Protein AF-A0A1Y3ENX9-F1 (afdb_monomer)

Foldseek 3Di:
DPDDDPDDLVRLLVVLLPDPAADEAEAELAQLAALAAAPVVLVVVLLSVLSNVVRHPRHPYYHYDHCNVPRALCPLRQPLRSLLSVQSNVVCVVPVPDDDDQLRSLQSSCCVPVVGSLLSLLSVLRNLRNVLQVLQAPQPPPPDSHTLLSCLLQPNLPDDCLPPALVSLVVSLVSLVVSLVVLVVSVVPDDGDPVSVLSSLSSNLSSLSSSLSSLQSSQQNVVQADPDPVDDGRGDRPALLPGDLVSLVVSLVSLVVSLVSSLVSCVSPHDPVCSVSSCVSSLVSNLRSDDPVCNVVSVVD

Nearest PDB structures (foldseek):
  3owa-assembly1_B  TM=3.581E-01  e=3.098E+00  Bacillus anthracis str. 'Ames Ancestor'
  3owa-assembly2_C  TM=2.582E-01  e=2.487E+00  Bacillus anthracis str. 'Ames Ancestor'

Solvent-accessible surface area (backbone atoms only — not comparable to full-atom values): 16840 Å² total; per-residue (Å²): 136,86,84,83,88,85,73,52,76,67,56,53,54,56,58,49,55,69,48,94,52,80,39,68,49,78,43,66,35,39,54,67,35,53,88,42,50,30,69,73,58,55,48,56,59,44,51,53,49,39,47,42,66,74,59,21,92,32,58,77,47,78,43,78,39,78,53,53,58,74,73,44,77,50,53,71,59,44,74,60,62,36,46,49,48,46,46,52,51,53,48,37,75,75,37,64,83,67,84,72,52,74,66,59,46,21,30,51,30,17,32,75,76,66,72,34,52,86,49,17,63,62,44,49,34,41,39,48,50,10,44,43,44,58,72,57,32,88,50,48,58,103,81,53,71,51,23,52,55,53,36,40,48,72,44,50,57,75,47,77,34,75,74,58,50,41,66,55,28,52,51,41,34,52,57,48,47,56,36,50,55,48,51,58,52,46,63,75,77,52,89,68,54,74,69,53,46,49,41,49,55,35,50,50,48,53,45,52,53,52,39,48,30,26,52,51,53,26,52,44,34,64,72,19,47,44,92,54,70,90,56,78,65,60,33,45,58,73,35,68,77,70,50,55,71,68,59,27,52,53,54,38,53,52,48,51,57,50,49,56,54,44,53,58,51,44,61,71,78,44,65,70,88,54,47,70,63,44,45,46,41,59,52,53,45,42,50,52,42,43,57,83,84,58,46,70,69,69,77,76,116

Mean predicted aligned error: 8.9 Å

Structure (mmCIF, N/CA/C/O backbone):
data_AF-A0A1Y3ENX9-F1
#
_entry.id   AF-A0A1Y3ENX9-F1
#
loop_
_atom_site.group_PDB
_atom_site.id
_atom_site.type_symbol
_atom_site.label_atom_id
_atom_site.label_alt_id
_atom_site.label_comp_id
_atom_site.label_asym_id
_atom_site.label_entity_id
_atom_site.label_seq_id
_atom_site.pdbx_PDB_ins_code
_atom_site.Cartn_x
_atom_site.Cartn_y
_atom_site.Cartn_z
_atom_site.occupancy
_atom_site.B_iso_or_equiv
_atom_site.auth_seq_id
_atom_site.auth_comp_id
_atom_site.auth_asym_id
_atom_site.auth_atom_id
_atom_site.pdbx_PDB_model_num
ATOM 1 N N . MET A 1 1 ? 26.920 -15.253 -0.678 1.00 30.45 1 MET A N 1
ATOM 2 C CA . MET A 1 1 ? 25.858 -14.565 0.084 1.00 30.45 1 MET A CA 1
ATOM 3 C C . MET A 1 1 ? 26.532 -13.721 1.146 1.00 30.45 1 MET A C 1
ATOM 5 O O . MET A 1 1 ? 27.286 -14.273 1.932 1.00 30.45 1 MET A O 1
ATOM 9 N N . LEU A 1 2 ? 26.350 -12.402 1.111 1.00 31.72 2 LEU A N 1
ATOM 10 C CA . LEU A 1 2 ? 26.745 -11.514 2.206 1.00 31.72 2 LEU A CA 1
ATOM 11 C C . LEU A 1 2 ? 25.490 -11.283 3.052 1.00 31.72 2 LEU A C 1
ATOM 13 O O . LEU A 1 2 ? 24.642 -10.474 2.681 1.00 31.72 2 LEU A O 1
ATOM 17 N N . ASP A 1 3 ? 25.350 -12.039 4.139 1.00 30.09 3 ASP A N 1
ATOM 18 C CA . ASP A 1 3 ? 24.261 -11.869 5.103 1.00 30.09 3 ASP A CA 1
ATOM 19 C C . ASP A 1 3 ? 24.386 -10.507 5.823 1.00 30.09 3 ASP A C 1
ATOM 21 O O . ASP A 1 3 ? 25.451 -10.134 6.323 1.00 30.09 3 ASP A O 1
ATOM 25 N N . LYS A 1 4 ? 23.293 -9.730 5.863 1.00 41.78 4 LYS A N 1
ATOM 26 C CA . LYS A 1 4 ? 23.133 -8.507 6.688 1.00 41.78 4 LYS A CA 1
ATOM 27 C C . LYS A 1 4 ? 22.723 -8.949 8.114 1.00 41.78 4 LYS A C 1
ATOM 29 O O . LYS A 1 4 ? 21.919 -9.873 8.206 1.00 41.78 4 LYS A O 1
ATOM 34 N N . PRO A 1 5 ? 23.208 -8.316 9.215 1.00 42.59 5 PRO A N 1
ATOM 35 C CA . PRO A 1 5 ? 23.057 -6.869 9.426 1.00 42.59 5 PRO A CA 1
ATOM 36 C C . PRO A 1 5 ? 24.220 -6.122 10.135 1.00 42.59 5 PRO A C 1
ATOM 38 O O . PRO A 1 5 ? 24.001 -5.014 10.611 1.00 42.59 5 PRO A O 1
ATOM 41 N N . LEU A 1 6 ? 25.449 -6.650 10.207 1.00 36.53 6 LEU A N 1
ATOM 42 C CA . LEU A 1 6 ? 26.496 -6.075 11.087 1.00 36.53 6 LEU A CA 1
ATOM 43 C C . LEU A 1 6 ? 27.645 -5.297 10.420 1.00 36.53 6 LEU A C 1
ATOM 45 O O . LEU A 1 6 ? 28.501 -4.789 11.138 1.00 36.53 6 LEU A O 1
ATOM 49 N N . MET A 1 7 ? 27.687 -5.165 9.091 1.00 41.06 7 MET A N 1
ATOM 50 C CA . MET A 1 7 ? 28.779 -4.430 8.430 1.00 41.06 7 MET A CA 1
ATOM 51 C C . MET A 1 7 ? 28.375 -3.039 7.952 1.00 41.06 7 MET A C 1
ATOM 53 O O . MET A 1 7 ? 27.370 -2.875 7.244 1.00 41.06 7 MET A O 1
ATOM 57 N N . ASP A 1 8 ? 29.214 -2.072 8.322 1.00 48.91 8 ASP A N 1
ATOM 58 C CA . ASP A 1 8 ? 29.160 -0.673 7.909 1.00 48.91 8 ASP A CA 1
ATOM 59 C C . ASP A 1 8 ? 29.236 -0.555 6.375 1.00 48.91 8 ASP A C 1
ATOM 61 O O . ASP A 1 8 ? 29.808 -1.414 5.692 1.00 48.91 8 ASP A O 1
ATOM 65 N N . THR A 1 9 ? 28.633 0.488 5.806 1.00 53.25 9 THR A N 1
ATOM 66 C CA . THR A 1 9 ? 28.560 0.705 4.348 1.00 53.25 9 THR A CA 1
ATOM 67 C C . THR A 1 9 ? 29.940 0.682 3.688 1.00 53.25 9 THR A C 1
ATOM 69 O O . THR A 1 9 ? 30.086 0.121 2.604 1.00 53.25 9 THR A O 1
ATOM 72 N N . ASP A 1 10 ? 30.970 1.183 4.369 1.00 48.31 10 ASP A N 1
ATOM 73 C CA . ASP A 1 10 ? 32.346 1.193 3.864 1.00 48.31 10 ASP A CA 1
ATOM 74 C C . ASP A 1 10 ? 33.040 -0.175 3.947 1.00 48.31 10 ASP A C 1
ATOM 76 O O . ASP A 1 10 ? 33.822 -0.528 3.063 1.00 48.31 10 ASP A O 1
ATOM 80 N N . GLN A 1 11 ? 32.686 -1.011 4.928 1.00 53.41 11 GLN A N 1
ATOM 81 C CA . GLN A 1 11 ? 33.178 -2.393 5.009 1.00 53.41 11 GLN A CA 1
ATOM 82 C C . GLN A 1 11 ? 32.583 -3.268 3.901 1.00 53.41 11 GLN A C 1
ATOM 84 O O . GLN A 1 11 ? 33.287 -4.091 3.317 1.00 53.41 11 GLN A O 1
ATOM 89 N N . LYS A 1 12 ? 31.309 -3.049 3.545 1.00 55.47 12 LYS A N 1
ATOM 90 C CA . LYS A 1 12 ? 30.680 -3.713 2.390 1.00 55.47 12 LYS A CA 1
ATOM 91 C C . LYS A 1 12 ? 31.352 -3.321 1.072 1.00 55.47 12 LYS A C 1
ATOM 93 O O . LYS A 1 12 ? 31.572 -4.187 0.230 1.00 55.47 12 LYS A O 1
ATOM 98 N N . ARG A 1 13 ? 31.718 -2.044 0.905 1.00 53.56 13 ARG A N 1
ATOM 99 C CA . ARG A 1 13 ? 32.462 -1.558 -0.273 1.00 53.56 13 ARG A CA 1
ATOM 100 C C . ARG A 1 13 ? 33.841 -2.210 -0.382 1.00 53.56 13 ARG A C 1
ATOM 102 O O . ARG A 1 13 ? 34.202 -2.681 -1.457 1.00 53.56 13 ARG A O 1
ATOM 109 N N . ALA A 1 14 ? 34.574 -2.295 0.730 1.00 53.62 14 ALA A N 1
ATOM 110 C CA . ALA A 1 14 ? 35.885 -2.940 0.775 1.00 53.62 14 ALA A CA 1
ATOM 111 C C . ALA A 1 14 ? 35.812 -4.451 0.477 1.00 53.62 14 ALA A C 1
ATOM 113 O O . ALA A 1 14 ? 36.635 -4.967 -0.274 1.00 53.62 14 ALA A O 1
ATOM 114 N N . ALA A 1 15 ? 34.798 -5.151 1.000 1.00 58.50 15 ALA A N 1
ATOM 115 C CA . ALA A 1 15 ? 34.605 -6.585 0.774 1.00 58.50 15 ALA A CA 1
ATOM 116 C C . ALA A 1 15 ? 34.282 -6.932 -0.691 1.00 58.50 15 ALA A C 1
ATOM 118 O O . ALA A 1 15 ? 34.686 -7.982 -1.180 1.00 58.50 15 ALA A O 1
ATOM 119 N N . VAL A 1 16 ? 33.575 -6.049 -1.402 1.00 57.62 16 VAL A N 1
ATOM 120 C CA . VAL A 1 16 ? 33.186 -6.263 -2.805 1.00 57.62 16 VAL A CA 1
ATOM 121 C C . VAL A 1 16 ? 34.357 -6.043 -3.777 1.00 57.62 16 VAL A C 1
ATOM 123 O O . VAL A 1 16 ? 34.412 -6.689 -4.821 1.00 57.62 16 VAL A O 1
ATOM 126 N N . GLY A 1 17 ? 35.327 -5.190 -3.429 1.00 56.03 17 GLY A N 1
ATOM 127 C CA . GLY A 1 17 ? 36.534 -4.958 -4.236 1.00 56.03 17 GLY A CA 1
ATOM 128 C C . GLY A 1 17 ? 37.582 -6.081 -4.186 1.00 56.03 17 GLY A C 1
ATOM 129 O O . GLY A 1 17 ? 38.466 -6.107 -5.0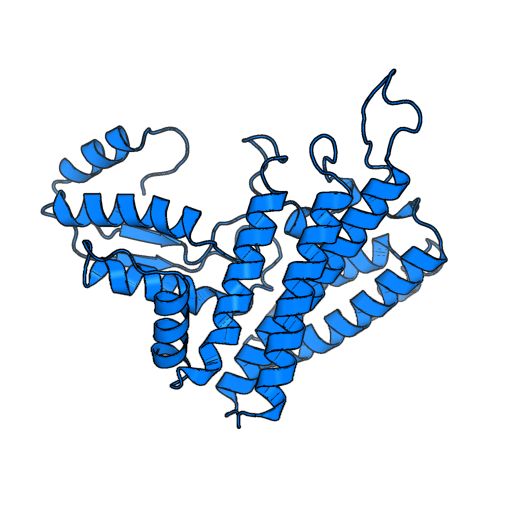34 1.00 56.03 17 GLY A O 1
ATOM 130 N N . LEU A 1 18 ? 37.483 -7.005 -3.224 1.00 59.19 18 LEU A N 1
ATOM 131 C CA . LEU A 1 18 ? 38.431 -8.110 -2.994 1.00 59.19 18 LEU A CA 1
ATOM 132 C C . LEU A 1 18 ? 37.988 -9.447 -3.618 1.00 59.19 18 LEU A C 1
ATOM 134 O O . LEU A 1 18 ? 38.575 -10.489 -3.340 1.00 59.19 18 LEU A O 1
ATOM 138 N N . LEU A 1 19 ? 36.910 -9.453 -4.404 1.00 62.91 19 LEU A N 1
ATOM 139 C CA . LEU A 1 19 ? 36.352 -10.684 -4.957 1.00 62.91 19 LEU A CA 1
ATOM 140 C C . LEU A 1 19 ? 37.111 -11.095 -6.224 1.00 62.91 19 LEU A C 1
ATOM 142 O O . LEU A 1 19 ? 36.902 -10.508 -7.280 1.00 62.91 19 LEU A O 1
ATOM 146 N N . ASP A 1 20 ? 37.927 -12.148 -6.133 1.00 63.59 20 ASP A N 1
ATOM 147 C CA . ASP A 1 20 ? 38.678 -12.742 -7.259 1.00 63.59 20 ASP A CA 1
ATOM 148 C C . ASP A 1 20 ? 37.803 -13.558 -8.236 1.00 63.59 20 ASP A C 1
ATOM 150 O O . ASP A 1 20 ? 38.276 -14.043 -9.265 1.00 63.59 20 ASP A O 1
ATOM 154 N N . HIS A 1 21 ? 36.514 -13.729 -7.932 1.00 70.75 21 HIS A N 1
ATOM 155 C CA . HIS A 1 21 ? 35.569 -14.508 -8.732 1.00 70.75 21 HIS A CA 1
ATOM 156 C C . HIS A 1 21 ? 34.439 -13.643 -9.278 1.00 70.75 21 HIS A C 1
ATOM 158 O O . HIS A 1 21 ? 34.044 -12.655 -8.663 1.00 70.75 21 HIS A O 1
ATOM 164 N N . SER A 1 22 ? 33.880 -14.057 -10.416 1.00 76.31 22 SER A N 1
ATOM 165 C CA . SER A 1 22 ? 32.680 -13.458 -10.993 1.00 76.31 22 SER A CA 1
ATOM 166 C C . SER A 1 22 ? 31.502 -13.536 -10.020 1.00 76.31 22 SER A C 1
ATOM 168 O O . SER A 1 22 ? 31.064 -14.629 -9.662 1.00 76.31 22 SER A O 1
ATOM 170 N N . VAL A 1 23 ? 30.966 -12.385 -9.611 1.00 74.56 23 VAL A N 1
ATOM 171 C CA . VAL A 1 23 ? 29.823 -12.299 -8.691 1.00 74.56 23 VAL A CA 1
ATOM 172 C C . VAL A 1 23 ? 28.655 -11.575 -9.352 1.00 74.56 23 VAL A C 1
ATOM 174 O O . VAL A 1 23 ? 28.833 -10.632 -10.119 1.00 74.56 23 VAL A O 1
ATOM 177 N N . CYS A 1 24 ? 27.442 -12.029 -9.039 1.00 76.44 24 CYS A N 1
ATOM 178 C CA . CYS A 1 24 ? 26.205 -11.332 -9.353 1.00 76.44 24 CYS A CA 1
ATOM 179 C C . CYS A 1 24 ? 25.630 -10.724 -8.072 1.00 76.44 24 CYS A C 1
ATOM 181 O O . CYS A 1 24 ? 25.516 -11.408 -7.051 1.00 76.44 24 CYS A O 1
ATOM 183 N N . LEU A 1 25 ? 25.258 -9.446 -8.118 1.00 77.12 25 LEU A N 1
ATOM 184 C CA . LEU A 1 25 ? 24.600 -8.782 -6.997 1.00 77.12 25 LEU A CA 1
ATOM 185 C C . LEU A 1 25 ? 23.127 -9.186 -6.967 1.00 77.12 25 LEU A C 1
ATOM 187 O O . LEU A 1 25 ? 22.466 -9.170 -8.001 1.00 77.12 25 LEU A O 1
ATOM 191 N N . CYS A 1 26 ? 22.614 -9.538 -5.790 1.00 78.69 26 CYS A N 1
ATOM 192 C CA . CYS A 1 26 ? 21.203 -9.851 -5.587 1.00 78.69 26 CYS A CA 1
ATOM 193 C C . CYS A 1 26 ? 20.555 -8.731 -4.770 1.00 78.69 26 CYS A C 1
ATOM 195 O O . CYS A 1 26 ? 20.995 -8.451 -3.654 1.00 78.69 26 CYS A O 1
ATOM 197 N N . LEU A 1 27 ? 19.514 -8.112 -5.316 1.00 76.75 27 LEU A N 1
ATOM 198 C CA . LEU A 1 27 ? 18.708 -7.086 -4.658 1.00 76.75 27 LEU A CA 1
ATOM 199 C C . LEU A 1 27 ? 17.296 -7.586 -4.417 1.00 76.75 27 LEU A C 1
ATOM 201 O O . LEU A 1 27 ? 16.835 -8.488 -5.110 1.00 76.75 27 LEU A O 1
ATOM 205 N N . SER A 1 28 ? 16.611 -6.970 -3.460 1.00 75.94 28 SER A N 1
ATOM 206 C CA . SER A 1 28 ? 15.189 -7.203 -3.242 1.00 75.94 28 SER A CA 1
ATOM 207 C C . SER A 1 28 ? 14.366 -6.108 -3.928 1.00 75.94 28 SER A C 1
ATOM 209 O O . SER A 1 28 ? 14.673 -4.931 -3.770 1.00 75.94 28 SER A O 1
ATOM 211 N N . ALA A 1 29 ? 13.304 -6.472 -4.648 1.00 74.19 29 ALA A N 1
ATOM 212 C CA . ALA A 1 29 ? 12.306 -5.562 -5.223 1.00 74.19 29 ALA A CA 1
ATOM 213 C C . ALA A 1 29 ? 11.303 -5.037 -4.172 1.00 74.19 29 ALA A C 1
ATOM 215 O O . ALA A 1 29 ? 10.239 -4.535 -4.519 1.00 74.19 29 ALA A O 1
ATOM 216 N N . GLY A 1 30 ? 11.619 -5.189 -2.889 1.00 72.19 30 GLY A N 1
ATOM 217 C CA . GLY A 1 30 ? 10.801 -4.766 -1.762 1.00 72.19 30 GLY A CA 1
ATOM 218 C C . GLY A 1 30 ? 11.497 -5.099 -0.449 1.00 72.19 30 GLY A C 1
ATOM 219 O O . GLY A 1 30 ? 12.196 -6.110 -0.340 1.00 72.19 30 GLY A O 1
ATOM 220 N N . GLU A 1 31 ? 11.335 -4.242 0.552 1.00 73.44 31 GLU A N 1
ATOM 221 C CA . GLU A 1 31 ? 11.912 -4.480 1.871 1.00 73.44 31 GLU A CA 1
ATOM 222 C C . GLU A 1 31 ? 11.052 -5.508 2.629 1.00 73.44 31 GLU A C 1
ATOM 224 O O . GLU A 1 31 ? 9.849 -5.282 2.804 1.00 73.44 31 GLU A O 1
ATOM 229 N N . PRO A 1 32 ? 11.620 -6.643 3.084 1.00 72.56 32 PRO A N 1
ATOM 230 C CA . PRO A 1 32 ? 10.881 -7.580 3.919 1.00 72.56 32 PRO A CA 1
ATOM 231 C C . PRO A 1 32 ? 10.484 -6.843 5.193 1.00 72.56 32 PRO A C 1
ATOM 233 O O . PRO A 1 32 ? 11.341 -6.287 5.872 1.00 72.56 32 PRO A O 1
ATOM 236 N N . GLY A 1 33 ? 9.189 -6.771 5.479 1.00 75.56 33 GLY A N 1
ATOM 237 C CA . GLY A 1 33 ? 8.705 -5.841 6.502 1.00 75.56 33 GLY A CA 1
ATOM 238 C C . GLY A 1 33 ? 7.577 -4.951 6.046 1.00 75.56 33 GLY A C 1
ATOM 239 O O . GLY A 1 33 ? 6.761 -4.540 6.867 1.00 75.56 33 GLY A O 1
ATOM 240 N N . PHE A 1 34 ? 7.563 -4.643 4.753 1.00 80.38 34 PHE A N 1
ATOM 241 C CA . PHE A 1 34 ? 6.868 -3.488 4.218 1.00 80.38 34 PHE A CA 1
ATOM 242 C C . PHE A 1 34 ? 5.917 -3.888 3.091 1.00 80.38 34 PHE A C 1
ATOM 244 O O . PHE A 1 34 ? 6.168 -4.843 2.357 1.00 80.38 34 PHE A O 1
ATOM 251 N N . VAL A 1 35 ? 4.823 -3.144 2.953 1.00 81.81 35 VAL A N 1
ATOM 252 C CA . VAL A 1 35 ? 3.879 -3.261 1.840 1.00 81.81 35 VAL A CA 1
ATOM 253 C C . VAL A 1 35 ? 4.496 -2.687 0.571 1.00 81.81 35 VAL A C 1
ATOM 255 O O . VAL A 1 35 ? 4.411 -3.315 -0.481 1.00 81.81 35 VAL A O 1
ATOM 258 N N . ALA A 1 36 ? 5.107 -1.501 0.654 1.00 83.31 36 ALA A N 1
ATOM 259 C CA . ALA A 1 36 ? 5.684 -0.826 -0.503 1.00 83.31 36 ALA A CA 1
ATOM 260 C C . ALA A 1 36 ? 7.040 -0.192 -0.190 1.00 83.31 36 ALA A C 1
ATOM 262 O O . ALA A 1 36 ? 7.311 0.294 0.912 1.00 83.31 36 ALA A O 1
ATOM 263 N N . ASP A 1 37 ? 7.902 -0.150 -1.203 1.00 78.25 37 ASP A N 1
ATOM 264 C CA . ASP A 1 37 ? 9.202 0.485 -1.065 1.00 78.25 37 ASP A CA 1
ATOM 265 C C . ASP A 1 37 ? 9.115 2.018 -1.197 1.00 78.25 37 ASP A C 1
ATOM 267 O O . ASP A 1 37 ? 8.176 2.580 -1.758 1.00 78.25 37 ASP A O 1
ATOM 271 N N . SER A 1 38 ? 10.110 2.724 -0.666 1.00 82.56 38 SER A N 1
ATOM 272 C CA . SER A 1 38 ? 10.246 4.175 -0.782 1.00 82.56 38 SER A CA 1
ATOM 273 C C . SER A 1 38 ? 11.578 4.499 -1.410 1.00 82.56 38 SER A C 1
ATOM 275 O O . SER A 1 38 ? 12.553 3.755 -1.292 1.00 82.56 38 SER A O 1
ATOM 277 N N . ILE A 1 39 ? 11.635 5.689 -1.993 1.00 82.81 39 ILE A N 1
ATOM 278 C CA . ILE A 1 39 ? 12.839 6.192 -2.645 1.00 82.81 39 ILE A CA 1
ATOM 279 C C . ILE A 1 39 ? 14.031 6.179 -1.699 1.00 82.81 39 ILE A C 1
ATOM 281 O O . ILE A 1 39 ? 15.098 5.780 -2.130 1.00 82.81 39 ILE A O 1
ATOM 285 N N . GLY A 1 40 ? 13.860 6.521 -0.418 1.00 78.00 40 GLY A N 1
ATOM 286 C CA . GLY A 1 40 ? 14.977 6.553 0.532 1.00 78.00 40 GLY A CA 1
ATOM 287 C C . GLY A 1 40 ? 15.675 5.198 0.718 1.00 78.00 40 GLY A C 1
ATOM 288 O O . GLY A 1 40 ? 16.906 5.128 0.778 1.00 78.00 40 GLY A O 1
ATOM 289 N N . SER A 1 41 ? 14.912 4.105 0.761 1.00 76.50 41 SER A N 1
ATOM 290 C CA . SER A 1 41 ? 15.501 2.766 0.892 1.00 76.50 41 SER A CA 1
ATOM 291 C C . SER A 1 41 ? 16.093 2.281 -0.421 1.00 76.50 41 SER A C 1
ATOM 293 O O . SER A 1 41 ? 17.269 1.917 -0.454 1.00 76.50 41 SER A O 1
ATOM 295 N N . MET A 1 42 ? 15.348 2.440 -1.522 1.00 81.19 42 MET A N 1
ATOM 296 C CA . MET A 1 42 ? 15.854 2.157 -2.865 1.00 81.19 42 MET A CA 1
ATOM 297 C C . MET A 1 42 ? 17.164 2.909 -3.144 1.00 81.19 42 MET A C 1
ATOM 299 O O . MET A 1 42 ? 18.093 2.338 -3.709 1.00 81.19 42 MET A O 1
ATOM 303 N N . THR A 1 43 ? 17.295 4.169 -2.711 1.00 80.50 43 THR A N 1
ATOM 304 C CA . THR A 1 43 ? 18.538 4.942 -2.860 1.00 80.50 43 THR A CA 1
ATOM 305 C C . THR A 1 43 ? 19.689 4.378 -2.047 1.00 80.50 43 THR A C 1
ATOM 307 O O . THR A 1 43 ? 20.803 4.341 -2.556 1.00 80.50 43 THR A O 1
ATOM 310 N N . THR A 1 44 ? 19.437 3.891 -0.833 1.00 76.94 44 THR A N 1
ATOM 311 C CA . THR A 1 44 ? 20.489 3.336 0.031 1.00 76.94 44 THR A CA 1
ATOM 312 C C . THR A 1 44 ? 21.061 2.047 -0.565 1.00 76.94 44 THR A C 1
ATOM 314 O O . THR A 1 44 ? 22.278 1.902 -0.692 1.00 76.94 44 THR A O 1
ATOM 317 N N . ASP A 1 45 ? 20.193 1.130 -1.004 1.00 74.81 45 ASP A N 1
ATOM 318 C CA . ASP A 1 45 ? 20.630 -0.088 -1.695 1.00 74.81 45 ASP A CA 1
ATOM 319 C C . ASP A 1 45 ? 21.203 0.230 -3.091 1.00 74.81 45 ASP A C 1
ATOM 321 O O . ASP A 1 45 ? 22.186 -0.372 -3.521 1.00 74.81 45 ASP A O 1
ATOM 325 N N . GLY A 1 46 ? 20.666 1.241 -3.774 1.00 74.31 46 GLY A N 1
ATOM 326 C CA . GLY A 1 46 ? 21.173 1.731 -5.054 1.00 74.31 46 GLY A CA 1
ATOM 327 C C . GLY A 1 46 ? 22.590 2.310 -4.982 1.00 74.31 46 GLY A C 1
ATOM 328 O O . GLY A 1 46 ? 23.400 2.053 -5.866 1.00 74.31 46 GLY A O 1
ATOM 329 N N . GLU A 1 47 ? 22.937 3.047 -3.925 1.00 73.62 47 GLU A N 1
ATOM 330 C CA . GLU A 1 47 ? 24.296 3.568 -3.722 1.00 73.62 47 GLU A CA 1
ATOM 331 C C . GLU A 1 47 ? 25.316 2.446 -3.492 1.00 73.62 47 GLU A C 1
ATOM 333 O O . GLU A 1 47 ? 26.443 2.523 -3.991 1.00 73.62 47 GLU A O 1
ATOM 338 N N . LEU A 1 48 ? 24.923 1.375 -2.793 1.00 71.44 48 LEU A N 1
ATOM 339 C CA . LEU A 1 48 ? 25.743 0.168 -2.654 1.00 71.44 48 LEU A CA 1
ATOM 340 C C . LEU A 1 48 ? 25.998 -0.488 -4.014 1.00 71.44 48 LEU A C 1
ATOM 342 O O . LEU A 1 48 ? 27.132 -0.858 -4.316 1.00 71.44 48 LEU A O 1
ATOM 346 N N . VAL A 1 49 ? 24.963 -0.581 -4.847 1.00 72.38 49 VAL A N 1
ATOM 347 C CA . VAL A 1 49 ? 25.033 -1.154 -6.198 1.00 72.38 49 VAL A CA 1
ATOM 348 C C . VAL A 1 49 ? 25.928 -0.318 -7.102 1.00 72.38 49 VAL A C 1
ATOM 350 O O . VAL A 1 49 ? 26.838 -0.856 -7.729 1.00 72.38 49 VAL A O 1
ATOM 353 N N . CYS A 1 50 ? 25.732 1.002 -7.130 1.00 71.81 50 CYS A N 1
ATOM 354 C CA . CY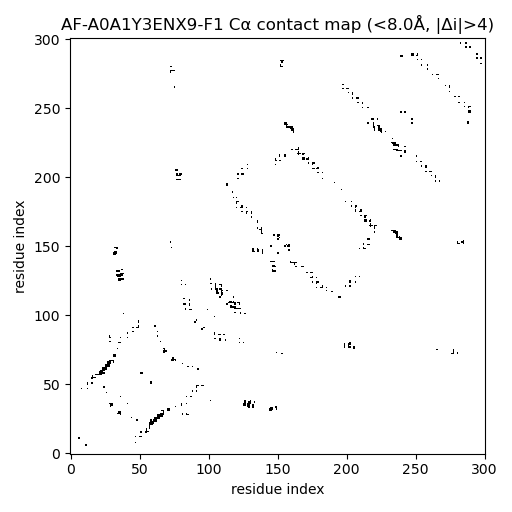S A 1 50 ? 26.572 1.915 -7.900 1.00 71.81 50 CYS A CA 1
ATOM 355 C C . CYS A 1 50 ? 28.033 1.848 -7.452 1.00 71.81 50 CYS A C 1
ATOM 357 O O . CYS A 1 50 ? 28.928 1.867 -8.294 1.00 71.81 50 CYS A O 1
ATOM 359 N N . SER A 1 51 ? 28.293 1.747 -6.145 1.00 69.88 51 SER A N 1
ATOM 360 C CA . SER A 1 51 ? 29.653 1.551 -5.647 1.00 69.88 51 SER A CA 1
ATOM 361 C C . SER A 1 51 ? 30.225 0.229 -6.149 1.00 69.88 51 SER A C 1
ATOM 363 O O . SER A 1 51 ? 31.303 0.236 -6.723 1.00 69.88 51 SER A O 1
ATOM 365 N N . ALA A 1 52 ? 29.495 -0.877 -5.999 1.00 69.56 52 ALA A N 1
ATOM 366 C CA . ALA A 1 52 ? 29.944 -2.203 -6.404 1.00 69.56 52 ALA A CA 1
ATOM 367 C C . ALA A 1 52 ? 30.237 -2.302 -7.909 1.00 69.56 52 ALA A C 1
ATOM 369 O O . ALA A 1 52 ? 31.293 -2.804 -8.275 1.00 69.56 52 ALA A O 1
ATOM 370 N N . PHE A 1 53 ? 29.368 -1.777 -8.779 1.00 71.12 53 PHE A N 1
ATOM 371 C CA . PHE A 1 53 ? 29.610 -1.758 -10.229 1.00 71.12 53 PHE A CA 1
ATOM 372 C C . PHE A 1 53 ? 30.793 -0.874 -10.635 1.00 71.12 53 PHE A C 1
ATOM 374 O O . PHE A 1 53 ? 31.487 -1.192 -11.595 1.00 71.12 53 PHE A O 1
ATOM 381 N N . ASN A 1 54 ? 31.036 0.224 -9.915 1.00 69.81 54 ASN A N 1
ATOM 382 C CA . ASN A 1 54 ? 32.157 1.114 -10.213 1.00 69.81 54 ASN A CA 1
ATOM 383 C C . ASN A 1 54 ? 33.496 0.600 -9.650 1.00 69.81 54 ASN A C 1
ATOM 385 O O . ASN A 1 54 ? 34.541 0.983 -10.171 1.00 69.81 54 ASN A O 1
ATOM 389 N N . THR A 1 55 ? 33.490 -0.221 -8.590 1.00 67.06 55 THR A N 1
ATOM 390 C CA . THR A 1 55 ? 34.718 -0.670 -7.904 1.00 67.06 55 THR A CA 1
ATOM 391 C C . THR A 1 55 ? 35.080 -2.136 -8.133 1.00 67.06 55 THR A C 1
ATOM 393 O O . THR A 1 55 ? 36.261 -2.467 -8.075 1.00 67.06 55 THR A O 1
ATOM 396 N N . ALA A 1 56 ? 34.115 -3.031 -8.361 1.00 66.75 56 ALA A N 1
ATOM 397 C CA . ALA A 1 56 ? 34.392 -4.452 -8.558 1.00 66.75 56 ALA A CA 1
ATOM 398 C C . ALA A 1 56 ? 34.665 -4.762 -10.030 1.00 66.75 56 ALA A C 1
ATOM 400 O O . ALA A 1 56 ? 33.779 -4.650 -10.873 1.00 66.75 56 ALA A O 1
ATOM 401 N N . GLN A 1 57 ? 35.874 -5.242 -10.324 1.00 63.59 57 GLN A N 1
ATOM 402 C CA . GLN A 1 57 ? 36.246 -5.699 -11.669 1.00 63.59 57 GLN A CA 1
ATOM 403 C C . GLN A 1 57 ? 35.506 -6.983 -12.089 1.00 63.59 57 GLN A C 1
ATOM 405 O O . GLN A 1 57 ? 35.364 -7.243 -13.279 1.00 63.59 57 GLN A O 1
ATOM 410 N N . ASN A 1 58 ? 34.991 -7.752 -11.121 1.00 71.62 58 ASN A N 1
ATOM 411 C CA . ASN A 1 58 ? 34.390 -9.072 -11.331 1.00 71.62 58 ASN A CA 1
ATOM 412 C C . ASN A 1 58 ? 32.860 -9.111 -11.127 1.00 71.62 58 ASN A C 1
ATOM 414 O O . ASN A 1 58 ? 32.278 -10.190 -11.010 1.00 71.62 58 ASN A O 1
ATOM 418 N N . CYS A 1 59 ? 32.176 -7.963 -11.075 1.00 74.75 59 CYS A N 1
ATOM 419 C CA . CYS A 1 59 ? 30.710 -7.943 -11.027 1.00 74.75 59 CYS A CA 1
ATOM 420 C C . CYS A 1 59 ? 30.134 -8.192 -12.430 1.00 74.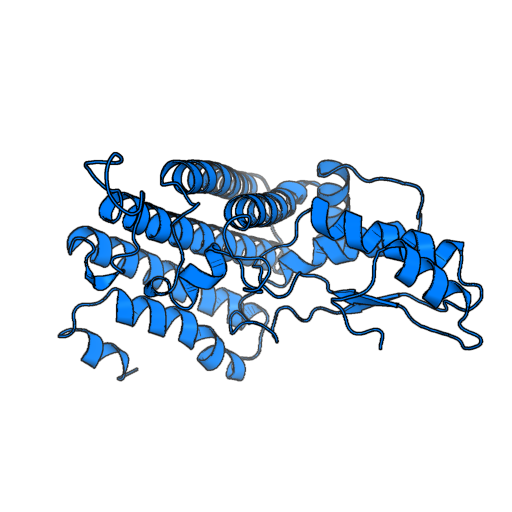75 59 CYS A C 1
ATOM 422 O O . CYS A 1 59 ? 30.250 -7.341 -13.308 1.00 74.75 59 CYS A O 1
ATOM 424 N N . VAL A 1 60 ? 29.516 -9.357 -12.649 1.00 77.19 60 VAL A N 1
ATOM 425 C CA . VAL A 1 60 ? 29.014 -9.768 -13.977 1.00 77.19 60 VAL A CA 1
ATOM 426 C C . VAL A 1 60 ? 27.572 -9.322 -14.216 1.00 77.19 60 VAL A C 1
ATOM 428 O O . VAL A 1 60 ? 27.154 -9.170 -15.362 1.00 77.19 60 VAL A O 1
ATOM 431 N N . GLY A 1 61 ? 26.795 -9.093 -13.157 1.00 75.94 61 GLY A N 1
ATOM 432 C CA . GLY A 1 61 ? 25.392 -8.739 -13.324 1.00 75.94 61 GLY A CA 1
ATOM 433 C C . GLY A 1 61 ? 24.654 -8.380 -12.044 1.00 75.94 61 GLY A C 1
ATOM 434 O O . GLY A 1 61 ? 25.182 -8.455 -10.931 1.00 75.94 61 GLY A O 1
ATOM 435 N N . LEU A 1 62 ? 23.399 -7.987 -12.250 1.00 81.00 62 LEU A N 1
ATOM 436 C CA . LEU A 1 62 ? 22.433 -7.655 -11.217 1.00 81.00 62 LEU A CA 1
ATOM 437 C C . LEU A 1 62 ? 21.218 -8.570 -11.347 1.00 81.00 62 LEU A C 1
ATOM 439 O O . LEU A 1 62 ? 20.633 -8.675 -12.422 1.00 81.00 62 LEU A O 1
ATOM 443 N N . VAL A 1 63 ? 20.808 -9.172 -10.239 1.00 83.75 63 VAL A N 1
ATOM 444 C CA . VAL A 1 63 ? 19.549 -9.899 -10.114 1.00 83.75 63 VAL A CA 1
ATOM 445 C C . VAL A 1 63 ? 18.677 -9.132 -9.131 1.00 83.75 63 VAL A C 1
ATOM 447 O O . VAL A 1 63 ? 19.047 -8.934 -7.976 1.00 83.75 63 VAL A O 1
ATOM 450 N N . VAL A 1 64 ? 17.515 -8.689 -9.600 1.00 82.19 64 VAL A N 1
ATOM 451 C CA . VAL A 1 64 ? 16.482 -8.078 -8.763 1.00 82.19 64 VAL A CA 1
ATOM 452 C C . VAL A 1 64 ? 15.456 -9.164 -8.459 1.00 82.19 64 VAL A C 1
ATOM 454 O O . VAL A 1 64 ? 14.717 -9.593 -9.341 1.00 82.19 64 VAL A O 1
ATOM 457 N N . CYS A 1 65 ? 15.457 -9.646 -7.223 1.00 77.31 65 CYS A N 1
ATOM 458 C CA . CYS A 1 65 ? 14.554 -10.679 -6.736 1.00 77.31 65 CYS A CA 1
ATOM 459 C C . CYS A 1 65 ? 13.383 -10.051 -5.996 1.00 77.31 65 CYS A C 1
ATOM 461 O O . CYS A 1 65 ? 13.565 -9.138 -5.203 1.00 77.31 65 CYS A O 1
ATOM 463 N N . ASP A 1 66 ? 12.188 -10.588 -6.178 1.00 72.69 66 ASP A N 1
ATOM 464 C CA . ASP A 1 66 ? 11.042 -10.226 -5.357 1.00 72.69 66 ASP A CA 1
ATOM 465 C C . ASP A 1 66 ? 10.823 -11.302 -4.288 1.00 72.69 66 ASP A C 1
ATOM 467 O O . ASP A 1 66 ? 10.373 -12.407 -4.586 1.00 72.69 66 ASP A O 1
ATOM 471 N N . TRP A 1 67 ? 11.192 -10.985 -3.045 1.00 64.56 67 TRP A N 1
ATOM 472 C CA . TRP A 1 67 ? 11.002 -11.863 -1.885 1.00 64.56 67 TRP A CA 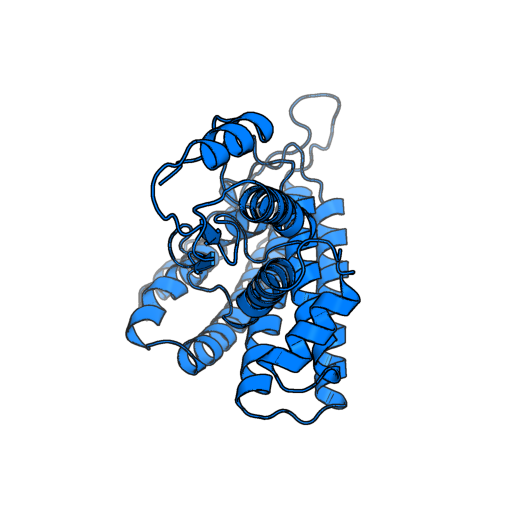1
ATOM 473 C C . TRP A 1 67 ? 9.788 -11.471 -1.042 1.00 64.56 67 TRP A C 1
ATOM 475 O O . TRP A 1 67 ? 9.598 -12.026 0.043 1.00 64.56 67 TRP A O 1
ATOM 485 N N . SER A 1 68 ? 8.987 -10.503 -1.501 1.00 55.28 68 SER A N 1
ATOM 486 C CA . SER A 1 68 ? 7.894 -9.914 -0.720 1.00 55.28 68 SER A CA 1
ATOM 487 C C . SER A 1 68 ? 6.829 -10.935 -0.290 1.00 55.28 68 SER A C 1
ATOM 489 O O . SER A 1 68 ? 6.159 -10.724 0.716 1.00 55.28 68 SER A O 1
ATOM 491 N N . GLY A 1 69 ? 6.758 -12.095 -0.955 1.00 50.12 69 GLY A N 1
ATOM 492 C CA . GLY A 1 69 ? 5.924 -13.229 -0.544 1.00 50.12 69 GLY A CA 1
ATOM 493 C C . GLY A 1 69 ? 6.468 -14.111 0.593 1.00 50.12 69 GLY A C 1
ATOM 494 O O . GLY A 1 69 ? 5.701 -14.889 1.149 1.00 50.12 69 GLY A O 1
ATOM 495 N N . CYS A 1 70 ? 7.753 -14.021 0.964 1.00 34.50 70 CYS A N 1
ATOM 496 C CA . CYS A 1 70 ? 8.398 -15.010 1.848 1.00 34.50 70 CYS A CA 1
ATOM 497 C C . CYS A 1 70 ? 8.584 -14.579 3.312 1.00 34.50 70 CYS A C 1
ATOM 499 O O . CYS A 1 70 ? 8.704 -15.443 4.177 1.00 34.50 70 CYS A O 1
ATOM 501 N N . ALA A 1 71 ? 8.658 -13.283 3.625 1.00 33.12 71 ALA A N 1
ATOM 502 C CA . ALA A 1 71 ? 9.068 -12.847 4.970 1.00 33.12 71 ALA A CA 1
ATOM 503 C C . ALA A 1 71 ? 7.897 -12.532 5.911 1.00 33.12 71 ALA A C 1
ATOM 505 O O . ALA A 1 71 ? 8.065 -12.457 7.127 1.00 33.12 71 ALA A O 1
ATOM 506 N N . ILE A 1 72 ? 6.707 -12.324 5.357 1.00 40.59 72 ILE A N 1
ATOM 507 C CA . ILE A 1 72 ? 5.519 -11.866 6.069 1.00 40.59 72 ILE A CA 1
ATOM 508 C C . ILE A 1 72 ? 4.360 -12.517 5.348 1.00 40.59 72 ILE A C 1
ATOM 510 O O . ILE A 1 72 ? 4.285 -12.390 4.134 1.00 40.59 72 ILE A O 1
ATOM 514 N N . GLY A 1 73 ? 3.435 -13.170 6.051 1.00 42.16 73 GLY A N 1
ATOM 515 C CA . GLY A 1 73 ? 2.241 -13.805 5.462 1.00 42.16 73 GLY A CA 1
ATOM 516 C C . GLY A 1 73 ? 1.331 -12.883 4.622 1.00 42.16 73 GLY A C 1
ATOM 517 O O . GLY A 1 73 ? 0.242 -13.283 4.224 1.00 42.16 73 GLY A O 1
ATOM 518 N N . CYS A 1 74 ? 1.763 -11.658 4.332 1.00 46.75 74 CYS A N 1
ATOM 519 C CA . CYS A 1 74 ? 1.334 -10.828 3.225 1.00 46.75 74 CYS A CA 1
ATOM 520 C C . CYS A 1 74 ? 1.982 -11.291 1.904 1.00 46.75 74 CYS A C 1
ATOM 522 O O . CYS A 1 74 ? 2.635 -10.504 1.229 1.00 46.75 74 CYS A O 1
ATOM 524 N N . SER A 1 75 ? 1.687 -12.512 1.440 1.00 49.66 75 SER A N 1
ATOM 525 C CA . SER A 1 75 ? 1.857 -12.841 0.008 1.00 49.66 75 SER A CA 1
ATOM 526 C C . SER A 1 75 ? 0.991 -11.939 -0.901 1.00 49.66 75 SER A C 1
ATOM 528 O O . SER A 1 75 ? 1.092 -12.006 -2.117 1.00 49.66 75 SER A O 1
ATOM 530 N N . ALA A 1 76 ? 0.167 -11.081 -0.294 1.00 52.06 76 ALA A N 1
ATOM 531 C CA . ALA A 1 76 ? -0.731 -10.079 -0.846 1.00 52.06 76 ALA A CA 1
ATOM 532 C C . ALA A 1 76 ? -0.070 -8.846 -1.494 1.00 52.06 76 ALA A C 1
ATOM 534 O O . ALA A 1 76 ? -0.789 -7.893 -1.803 1.00 52.06 76 ALA A O 1
ATOM 535 N N . VAL A 1 77 ? 1.255 -8.795 -1.669 1.00 60.41 77 VAL A N 1
ATOM 536 C CA . VAL A 1 77 ? 1.875 -7.647 -2.346 1.00 60.41 77 VAL A CA 1
ATOM 537 C C . VAL A 1 77 ? 1.476 -7.682 -3.819 1.00 60.41 77 VAL A C 1
ATOM 539 O O . VAL A 1 77 ? 1.796 -8.613 -4.554 1.00 60.41 77 VAL A O 1
ATOM 542 N N . ALA A 1 78 ? 0.725 -6.663 -4.232 1.00 73.44 78 ALA A N 1
ATOM 543 C CA . ALA A 1 78 ? 0.333 -6.444 -5.613 1.00 73.44 78 ALA A CA 1
ATOM 544 C C . ALA A 1 78 ? 1.559 -6.505 -6.540 1.00 73.44 78 ALA A C 1
ATOM 546 O O . ALA A 1 78 ? 2.478 -5.702 -6.356 1.00 73.44 78 ALA A O 1
ATOM 547 N N . PRO A 1 79 ? 1.578 -7.371 -7.571 1.00 78.75 79 PRO A N 1
ATOM 548 C CA . PRO A 1 79 ? 2.658 -7.399 -8.552 1.00 78.75 79 PRO A CA 1
ATOM 549 C C . PRO A 1 79 ? 2.965 -6.036 -9.185 1.00 78.75 79 PRO A C 1
ATOM 551 O O . PRO A 1 79 ? 4.101 -5.815 -9.591 1.00 78.75 79 PRO A O 1
ATOM 554 N N . ALA A 1 80 ? 2.010 -5.101 -9.239 1.00 83.56 80 ALA A N 1
ATOM 555 C CA . ALA A 1 80 ? 2.264 -3.725 -9.667 1.00 83.56 80 ALA A CA 1
ATOM 556 C C . ALA A 1 80 ? 3.312 -2.976 -8.814 1.00 83.56 80 ALA A C 1
ATOM 558 O O . ALA A 1 80 ? 4.057 -2.151 -9.346 1.00 83.56 80 ALA A O 1
ATOM 559 N N . LEU A 1 81 ? 3.425 -3.274 -7.514 1.00 85.88 81 LEU A N 1
ATOM 560 C CA . LEU A 1 81 ? 4.354 -2.594 -6.603 1.00 85.88 81 LEU A CA 1
ATOM 561 C C . LEU A 1 81 ? 5.825 -2.880 -6.928 1.00 85.88 81 LEU A C 1
ATOM 563 O O . LEU A 1 81 ? 6.673 -2.021 -6.694 1.00 85.88 81 LEU A O 1
ATOM 567 N N . ARG A 1 82 ? 6.135 -4.039 -7.527 1.00 84.25 82 ARG A N 1
ATOM 568 C CA . ARG A 1 82 ? 7.517 -4.432 -7.864 1.00 84.25 82 ARG A CA 1
ATOM 569 C C . ARG A 1 82 ? 8.074 -3.721 -9.099 1.00 84.25 82 ARG A C 1
ATOM 571 O O . ARG A 1 82 ? 9.291 -3.675 -9.286 1.00 84.25 82 ARG A O 1
ATOM 578 N N . TYR A 1 83 ? 7.215 -3.170 -9.959 1.00 88.50 83 TYR A N 1
ATOM 579 C CA . TYR A 1 83 ? 7.646 -2.516 -11.201 1.00 88.50 83 TYR A CA 1
ATOM 580 C C . TYR A 1 83 ? 8.503 -1.282 -10.926 1.00 88.50 83 TYR A C 1
ATOM 582 O O . TYR A 1 83 ? 9.487 -1.034 -11.624 1.00 88.50 83 TYR A O 1
ATOM 590 N N . LEU A 1 84 ? 8.175 -0.548 -9.866 1.00 89.94 84 LEU A N 1
ATOM 591 C CA . LEU A 1 84 ? 8.879 0.663 -9.471 1.00 89.94 84 LEU A CA 1
ATOM 592 C C . LEU A 1 84 ? 10.342 0.395 -9.038 1.00 89.94 84 LEU A C 1
ATOM 594 O O . LEU A 1 84 ? 11.245 0.948 -9.674 1.00 89.94 84 LEU A O 1
ATOM 598 N N . PRO A 1 85 ? 10.631 -0.466 -8.039 1.00 86.81 85 PRO A N 1
ATOM 599 C CA . PRO A 1 85 ? 12.008 -0.796 -7.668 1.00 86.81 85 PRO A CA 1
ATOM 600 C C . PRO A 1 85 ? 12.762 -1.491 -8.804 1.00 86.81 85 PRO A C 1
ATOM 602 O O . PRO A 1 85 ? 13.942 -1.214 -9.016 1.00 86.81 85 PRO A O 1
ATOM 605 N N . THR A 1 86 ? 12.085 -2.317 -9.608 1.00 87.44 86 THR A N 1
ATOM 606 C CA . THR A 1 86 ? 12.698 -2.936 -10.795 1.00 87.44 86 THR A CA 1
ATOM 607 C C . THR A 1 86 ? 13.184 -1.875 -11.784 1.00 87.44 86 THR A C 1
ATOM 609 O O . THR A 1 86 ? 14.344 -1.899 -12.193 1.00 87.44 86 THR A O 1
ATOM 612 N N . THR A 1 87 ? 12.342 -0.892 -12.118 1.00 89.94 87 THR A N 1
ATOM 613 C CA . THR A 1 87 ? 12.710 0.231 -13.000 1.00 89.94 87 THR A CA 1
ATOM 614 C C . THR A 1 87 ? 13.846 1.057 -12.411 1.00 89.94 87 THR A C 1
ATOM 616 O O . THR A 1 87 ? 14.774 1.447 -13.123 1.00 89.94 87 THR A O 1
ATOM 619 N N . TYR A 1 88 ? 13.798 1.307 -11.102 1.00 88.81 88 TYR A N 1
ATOM 620 C CA . TYR A 1 88 ? 14.823 2.063 -10.399 1.00 88.81 88 TYR A CA 1
ATOM 621 C C . TYR A 1 88 ? 16.199 1.393 -10.521 1.00 88.81 88 TYR A C 1
ATOM 623 O O . TYR A 1 88 ? 17.156 2.029 -10.972 1.00 88.81 88 TYR A O 1
ATOM 631 N N . PHE A 1 89 ? 16.291 0.102 -10.189 1.00 86.06 89 PHE A N 1
ATOM 632 C CA . PHE A 1 89 ? 17.547 -0.646 -10.226 1.00 86.06 89 PHE A CA 1
ATOM 633 C C . PHE A 1 89 ? 18.048 -0.913 -11.646 1.00 86.06 89 PHE A C 1
ATOM 635 O O . PHE A 1 89 ? 19.242 -0.751 -11.895 1.00 86.06 89 PHE A O 1
ATOM 642 N N . LEU A 1 90 ? 17.163 -1.231 -12.598 1.00 85.81 90 LEU A N 1
ATOM 643 C CA . LEU A 1 90 ? 17.528 -1.323 -14.019 1.00 85.81 90 LEU A CA 1
ATOM 644 C C . LEU A 1 90 ? 18.117 -0.007 -14.517 1.00 85.81 90 LEU A C 1
ATOM 646 O O . LEU A 1 90 ? 19.149 0.030 -15.185 1.00 85.81 90 LEU A O 1
ATOM 650 N N . GLY A 1 91 ? 17.485 1.096 -14.136 1.00 85.12 91 GLY A N 1
ATOM 651 C CA . GLY A 1 91 ? 17.960 2.410 -14.487 1.00 85.12 91 GLY A CA 1
ATOM 652 C C . GLY A 1 91 ? 19.315 2.757 -13.859 1.00 85.12 91 GLY A C 1
ATOM 653 O O . GLY A 1 91 ? 20.080 3.498 -14.477 1.00 85.12 91 GLY A O 1
ATOM 654 N N . LEU A 1 92 ? 19.613 2.287 -12.644 1.00 82.75 92 LEU A N 1
ATOM 655 C CA . LEU A 1 92 ? 20.932 2.451 -12.020 1.00 82.75 92 LEU A CA 1
ATOM 656 C C . LEU A 1 92 ? 21.996 1.574 -12.685 1.00 82.75 92 LEU A C 1
ATOM 658 O O . LEU A 1 92 ? 23.116 2.038 -12.880 1.00 82.75 92 LEU A O 1
ATOM 662 N N . ALA A 1 93 ? 21.642 0.344 -13.065 1.00 80.31 93 ALA A N 1
ATOM 663 C CA . ALA A 1 93 ? 22.527 -0.548 -13.811 1.00 80.31 93 ALA A CA 1
ATOM 664 C C . ALA A 1 93 ? 22.886 0.038 -15.186 1.00 80.31 93 ALA A C 1
ATOM 666 O O . ALA A 1 93 ? 24.025 -0.075 -15.627 1.00 80.31 93 ALA A O 1
ATOM 667 N N . TRP A 1 94 ? 21.935 0.719 -15.836 1.00 82.25 94 TRP A N 1
ATOM 668 C CA . TRP A 1 94 ? 22.180 1.427 -17.093 1.00 82.25 94 TRP A CA 1
ATOM 669 C C . TRP A 1 94 ? 22.997 2.712 -16.907 1.00 82.25 94 TRP A C 1
ATOM 671 O O . TRP A 1 94 ? 23.899 3.003 -17.689 1.00 82.25 94 TRP A O 1
ATOM 681 N N . ASN A 1 95 ? 22.675 3.512 -15.886 1.00 82.38 95 ASN A N 1
ATOM 682 C CA . ASN A 1 95 ? 23.372 4.761 -15.594 1.00 82.38 95 ASN A CA 1
ATOM 683 C C . ASN A 1 95 ? 23.466 5.008 -14.082 1.00 82.38 95 ASN A C 1
ATOM 685 O O . ASN A 1 95 ? 22.559 5.571 -13.463 1.00 82.38 95 ASN A O 1
ATOM 689 N N . CYS A 1 96 ? 24.616 4.654 -13.509 1.00 73.81 96 CYS A N 1
ATOM 690 C CA . CYS A 1 96 ? 24.881 4.733 -12.072 1.00 73.81 96 CYS A CA 1
ATOM 691 C C . CYS A 1 96 ? 25.007 6.171 -11.531 1.00 73.81 96 CYS A C 1
ATOM 693 O O . CYS A 1 96 ? 25.008 6.374 -10.317 1.00 73.81 96 CYS A O 1
ATOM 695 N N . ARG A 1 97 ? 25.126 7.178 -12.410 1.00 67.75 97 ARG A N 1
ATOM 696 C CA . ARG A 1 97 ? 25.352 8.588 -12.035 1.00 67.75 97 ARG A CA 1
ATOM 697 C C . ARG A 1 97 ? 24.070 9.410 -11.962 1.00 67.75 97 ARG A C 1
ATOM 699 O O . ARG A 1 97 ? 24.066 10.480 -11.355 1.00 67.75 97 ARG A O 1
ATOM 706 N N . GLN A 1 98 ? 22.994 8.949 -12.594 1.00 68.12 98 GLN A N 1
ATOM 707 C CA . GLN A 1 98 ? 21.767 9.724 -12.702 1.00 68.12 98 GLN A CA 1
ATOM 708 C C . GLN A 1 98 ? 20.842 9.440 -11.519 1.00 68.12 98 GLN A C 1
ATOM 710 O O . GLN A 1 98 ? 20.193 8.397 -11.446 1.00 68.12 98 GLN A O 1
ATOM 715 N N . ARG A 1 99 ? 20.746 10.408 -10.602 1.00 69.19 99 ARG A N 1
ATOM 716 C CA . ARG A 1 99 ? 19.673 10.432 -9.603 1.00 69.19 99 ARG A CA 1
ATOM 717 C C . ARG A 1 99 ? 18.354 10.718 -10.318 1.00 69.19 99 ARG A C 1
ATOM 719 O O . ARG A 1 99 ? 18.267 11.682 -11.076 1.00 69.19 99 ARG A O 1
ATOM 726 N N . ARG A 1 100 ? 17.348 9.876 -10.089 1.00 74.94 100 ARG A N 1
ATOM 727 C CA . ARG A 1 100 ? 15.995 10.061 -10.629 1.00 74.94 100 ARG A CA 1
ATOM 728 C C . ARG A 1 100 ? 15.131 10.755 -9.592 1.00 74.94 100 ARG A C 1
ATOM 730 O O . ARG A 1 100 ? 15.173 10.391 -8.416 1.00 74.94 100 ARG A O 1
ATOM 737 N N . THR A 1 101 ? 14.361 11.748 -10.021 1.00 85.44 101 THR A N 1
ATOM 738 C CA . THR A 1 101 ? 13.310 12.311 -9.170 1.00 85.44 101 THR A CA 1
ATOM 739 C C . THR A 1 101 ? 12.162 11.299 -9.027 1.00 85.44 101 THR A C 1
ATOM 741 O O . THR A 1 101 ? 12.036 10.407 -9.873 1.00 85.44 101 THR A O 1
ATOM 744 N N . PRO A 1 102 ? 11.329 11.407 -7.973 1.00 86.69 102 PRO A N 1
ATOM 745 C CA . PRO A 1 102 ? 10.141 10.569 -7.818 1.00 86.69 102 PRO A CA 1
ATOM 746 C C . PRO A 1 102 ? 9.274 10.550 -9.081 1.00 86.69 102 PRO A C 1
ATOM 748 O O . PRO A 1 102 ? 8.930 9.476 -9.556 1.00 86.69 102 PRO A O 1
ATOM 751 N N . ASP A 1 103 ? 9.019 11.726 -9.657 1.00 90.31 103 ASP A N 1
ATOM 752 C CA . ASP A 1 103 ? 8.145 11.896 -10.823 1.00 90.31 103 ASP A CA 1
ATOM 753 C C . ASP A 1 103 ? 8.733 11.257 -12.085 1.00 90.31 103 ASP A C 1
ATOM 755 O O . ASP A 1 103 ? 8.061 10.541 -12.815 1.00 90.31 103 ASP A O 1
ATOM 759 N N . GLN A 1 104 ? 10.042 11.409 -12.303 1.00 90.75 104 GLN A N 1
ATOM 760 C CA . GLN A 1 104 ? 10.704 10.728 -13.415 1.00 90.75 104 GLN A CA 1
ATOM 761 C C . GLN A 1 104 ? 10.645 9.209 -13.259 1.00 90.75 104 GLN A C 1
ATOM 763 O O . GLN A 1 104 ? 10.512 8.489 -14.244 1.00 90.75 104 GLN A O 1
ATOM 768 N N . LEU A 1 105 ? 10.777 8.699 -12.032 1.00 91.50 105 LEU A N 1
ATOM 769 C CA . LEU A 1 105 ? 10.723 7.264 -11.788 1.00 91.50 105 LEU A CA 1
ATOM 770 C C . LEU A 1 105 ? 9.323 6.704 -12.066 1.00 91.50 105 LEU A C 1
ATOM 772 O O . LEU A 1 105 ? 9.218 5.648 -12.689 1.00 91.50 105 LEU A O 1
ATOM 776 N N . THR A 1 106 ? 8.266 7.389 -11.631 1.00 93.88 106 THR A N 1
ATOM 777 C CA . THR A 1 106 ? 6.879 6.956 -11.849 1.00 93.88 106 THR A CA 1
ATOM 778 C C . THR A 1 106 ? 6.497 7.008 -13.324 1.00 93.88 106 THR A C 1
ATOM 780 O O . THR A 1 106 ? 5.948 6.026 -13.821 1.00 93.88 106 THR A O 1
ATOM 783 N N . ASP A 1 107 ? 6.875 8.069 -14.041 1.00 94.19 107 ASP A N 1
ATOM 784 C CA . ASP A 1 107 ? 6.638 8.209 -15.484 1.00 94.19 107 ASP A CA 1
ATOM 785 C C . ASP A 1 107 ? 7.331 7.103 -16.286 1.00 94.19 107 ASP A C 1
ATOM 787 O O . ASP A 1 107 ? 6.712 6.441 -17.124 1.00 94.19 107 ASP A O 1
ATOM 791 N N . ILE A 1 108 ? 8.617 6.859 -16.004 1.00 93.19 108 ILE A N 1
ATOM 792 C CA . ILE A 1 108 ? 9.392 5.814 -16.685 1.00 93.19 108 ILE A CA 1
ATOM 793 C C . ILE A 1 108 ? 8.806 4.437 -16.370 1.00 93.19 108 ILE A C 1
ATOM 795 O O . ILE A 1 108 ? 8.680 3.616 -17.275 1.00 93.19 108 ILE A O 1
ATOM 799 N N . THR A 1 109 ? 8.427 4.179 -15.114 1.00 93.38 109 THR A N 1
ATOM 800 C CA . THR A 1 109 ? 7.837 2.891 -14.715 1.00 93.38 109 THR A CA 1
ATOM 801 C C . THR A 1 109 ? 6.512 2.657 -15.442 1.00 93.38 109 THR A C 1
ATOM 803 O O . THR A 1 109 ? 6.289 1.573 -15.985 1.00 93.38 109 THR A O 1
ATOM 806 N N . ALA A 1 110 ? 5.657 3.680 -15.507 1.00 94.19 110 ALA A N 1
ATOM 807 C CA . ALA A 1 110 ? 4.375 3.613 -16.197 1.00 94.19 110 ALA A CA 1
ATOM 808 C C . ALA A 1 110 ? 4.539 3.358 -17.692 1.00 94.19 110 ALA A C 1
ATOM 810 O O . ALA A 1 110 ? 3.902 2.461 -18.247 1.00 94.19 110 ALA A O 1
ATOM 811 N N . HIS A 1 111 ? 5.461 4.071 -18.332 1.00 93.69 111 HIS A N 1
ATOM 812 C CA . HIS A 1 111 ? 5.747 3.856 -19.739 1.00 93.69 111 HIS A CA 1
ATOM 813 C C . HIS A 1 111 ? 6.342 2.465 -20.008 1.00 93.69 111 HIS A C 1
ATOM 815 O O . HIS A 1 111 ? 5.891 1.777 -20.919 1.00 93.69 111 HIS A O 1
ATOM 821 N N . ALA A 1 112 ? 7.309 2.022 -19.200 1.00 92.50 112 ALA A N 1
ATOM 822 C CA . ALA A 1 112 ? 8.027 0.768 -19.420 1.00 92.50 112 ALA A CA 1
ATOM 823 C C . ALA A 1 112 ? 7.153 -0.480 -19.220 1.00 92.50 112 ALA A C 1
ATOM 825 O O . ALA A 1 112 ? 7.279 -1.434 -19.984 1.00 92.50 112 ALA A O 1
ATOM 826 N N . PHE A 1 113 ? 6.281 -0.485 -18.205 1.00 91.38 113 PHE A N 1
ATOM 827 C CA . PHE A 1 113 ? 5.484 -1.667 -17.853 1.00 91.38 113 PHE A CA 1
ATOM 828 C C . PHE A 1 113 ? 4.044 -1.619 -18.356 1.00 91.38 113 PHE A C 1
ATOM 830 O O . PHE A 1 113 ? 3.453 -2.669 -18.591 1.00 91.38 113 PHE A O 1
ATOM 837 N N . LEU A 1 114 ? 3.469 -0.425 -18.506 1.00 91.50 114 LEU A N 1
ATOM 838 C CA . LEU A 1 114 ? 2.062 -0.251 -18.871 1.00 91.50 114 LEU A CA 1
ATOM 839 C C . LEU A 1 114 ? 1.875 0.475 -20.210 1.00 91.50 114 LEU A C 1
ATOM 841 O O . LEU A 1 114 ? 0.740 0.637 -20.652 1.00 91.50 114 LEU A O 1
ATOM 845 N N . GLY A 1 115 ? 2.956 0.905 -20.868 1.00 90.38 115 GLY A N 1
ATOM 846 C CA . GLY A 1 115 ? 2.920 1.516 -22.200 1.00 90.38 115 GLY A CA 1
ATOM 847 C C . GLY A 1 115 ? 2.406 2.958 -22.247 1.00 90.38 115 GLY A C 1
ATOM 848 O O . GLY A 1 115 ? 2.318 3.523 -23.333 1.00 90.38 115 GLY A O 1
ATOM 849 N N . SER A 1 116 ? 2.086 3.581 -21.106 1.00 90.88 116 SER A N 1
ATOM 850 C CA . SER A 1 116 ? 1.577 4.958 -21.046 1.00 90.88 116 SER A CA 1
ATOM 851 C C . SER A 1 116 ? 2.114 5.705 -19.830 1.00 90.88 116 SER A C 1
ATOM 853 O O . SER A 1 116 ? 2.067 5.195 -18.713 1.00 90.88 116 SER A O 1
ATOM 855 N N . THR A 1 117 ? 2.585 6.935 -20.042 1.00 91.56 117 THR A N 1
ATOM 856 C CA . THR A 1 117 ? 2.982 7.855 -18.965 1.00 91.56 117 THR A CA 1
ATOM 857 C C . THR A 1 117 ? 1.778 8.408 -18.205 1.00 91.56 117 THR A C 1
ATOM 859 O O . THR A 1 117 ? 1.922 8.808 -17.058 1.00 91.56 117 THR A O 1
ATOM 862 N N . GLU A 1 118 ? 0.574 8.386 -18.788 1.00 91.38 118 GLU A N 1
ATOM 863 C CA . GLU A 1 118 ? -0.651 8.843 -18.110 1.00 91.38 118 GLU A CA 1
ATOM 864 C C . GLU A 1 118 ? -0.957 8.017 -16.856 1.00 91.38 118 GLU A C 1
ATOM 866 O O . GLU A 1 118 ? -1.602 8.504 -15.935 1.00 91.38 118 GLU A O 1
ATOM 871 N N . LEU A 1 119 ? -0.439 6.786 -16.789 1.00 92.75 119 LEU A N 1
ATOM 872 C CA . LEU A 1 119 ? -0.599 5.864 -15.667 1.00 92.75 119 LEU A CA 1
ATOM 873 C C . LEU A 1 119 ? 0.418 6.095 -14.536 1.00 92.75 119 LEU A C 1
ATOM 875 O O . LEU A 1 119 ? 0.414 5.356 -13.550 1.00 92.75 119 LEU A O 1
ATOM 879 N N . ALA A 1 120 ? 1.260 7.131 -14.621 1.00 93.75 120 ALA A N 1
ATOM 880 C CA . ALA A 1 120 ? 2.172 7.528 -13.547 1.00 93.75 120 ALA A CA 1
ATOM 881 C C . ALA A 1 120 ? 1.504 7.701 -12.164 1.00 93.75 120 ALA A C 1
ATOM 883 O O . ALA A 1 120 ? 2.127 7.305 -11.171 1.00 93.75 120 ALA A O 1
ATOM 884 N N . PRO A 1 121 ? 0.248 8.196 -12.032 1.00 94.56 121 PRO A N 1
ATOM 885 C CA . PRO A 1 121 ? -0.442 8.295 -10.742 1.00 94.56 121 PRO A CA 1
ATOM 886 C C . PRO A 1 121 ? -0.524 6.975 -9.962 1.00 94.56 121 PRO A C 1
ATOM 888 O O . PRO A 1 121 ? -0.482 6.993 -8.733 1.00 94.56 121 PRO A O 1
ATOM 891 N N . LEU A 1 122 ? -0.554 5.829 -10.652 1.00 93.31 122 LEU A N 1
ATOM 892 C CA . LEU A 1 122 ? -0.510 4.498 -10.037 1.00 93.31 122 LEU A CA 1
ATOM 893 C C . LEU A 1 122 ? 0.775 4.304 -9.220 1.00 93.31 122 LEU A C 1
ATOM 895 O O . LEU A 1 122 ? 0.750 3.850 -8.075 1.00 93.31 122 LEU A O 1
ATOM 899 N N . PHE A 1 123 ? 1.905 4.710 -9.789 1.00 93.94 123 PHE A N 1
ATOM 900 C CA . PHE A 1 123 ? 3.214 4.579 -9.160 1.00 93.94 123 PHE A CA 1
ATOM 901 C C . PHE A 1 123 ? 3.498 5.707 -8.162 1.00 93.94 123 PHE A C 1
ATOM 903 O O . PHE A 1 123 ? 4.210 5.487 -7.181 1.00 93.94 123 PHE A O 1
ATOM 910 N N . HIS A 1 124 ? 2.883 6.881 -8.332 1.00 94.81 124 HIS A N 1
ATOM 911 C CA . HIS A 1 124 ? 2.853 7.897 -7.277 1.00 94.81 124 HIS A CA 1
ATOM 912 C C . HIS A 1 124 ? 2.123 7.391 -6.033 1.00 94.81 124 HIS A C 1
ATOM 914 O O . HIS A 1 124 ? 2.614 7.590 -4.922 1.00 94.81 124 HIS A O 1
ATOM 920 N N . ALA A 1 125 ? 1.004 6.683 -6.206 1.00 93.81 125 ALA A N 1
ATOM 921 C CA . ALA A 1 125 ? 0.307 6.047 -5.097 1.00 93.81 125 ALA A CA 1
ATOM 922 C C . ALA A 1 125 ? 1.176 4.975 -4.416 1.00 93.81 125 ALA A C 1
ATOM 924 O O . ALA A 1 125 ? 1.249 4.944 -3.189 1.00 93.81 125 ALA A O 1
ATOM 925 N N . ALA A 1 126 ? 1.901 4.152 -5.183 1.00 91.44 126 ALA A N 1
ATOM 926 C CA . ALA A 1 126 ? 2.851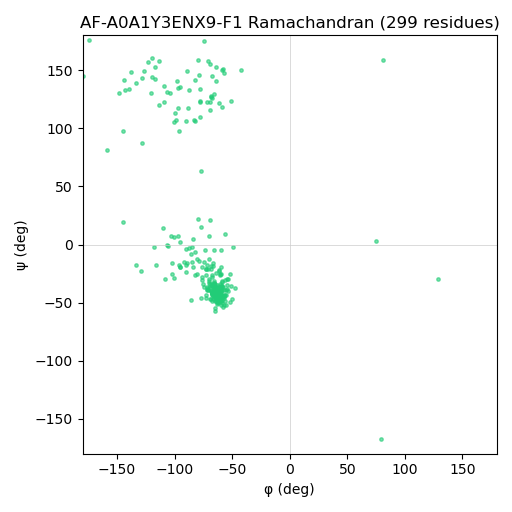 3.179 -4.629 1.00 91.44 126 ALA A CA 1
ATOM 927 C C . ALA A 1 126 ? 3.940 3.851 -3.771 1.00 91.44 126 ALA A C 1
ATOM 929 O O . ALA A 1 126 ? 4.208 3.428 -2.645 1.00 91.44 126 ALA A O 1
ATOM 930 N N . LEU A 1 127 ? 4.513 4.953 -4.262 1.00 92.19 127 LEU A N 1
ATOM 931 C CA . LEU A 1 127 ? 5.477 5.757 -3.511 1.00 92.19 127 LEU A CA 1
ATOM 932 C C . LEU A 1 127 ? 4.878 6.390 -2.252 1.00 92.19 127 LEU A C 1
ATOM 934 O O . LEU A 1 127 ? 5.552 6.456 -1.221 1.00 92.19 127 LEU A O 1
ATOM 938 N N . ALA A 1 128 ? 3.627 6.852 -2.320 1.00 93.19 128 ALA A N 1
ATOM 939 C CA . ALA A 1 128 ? 2.919 7.401 -1.171 1.00 93.19 128 ALA A CA 1
ATOM 940 C C . ALA A 1 128 ? 2.729 6.341 -0.077 1.00 93.19 128 ALA A C 1
ATOM 942 O O . ALA A 1 128 ? 2.995 6.634 1.089 1.00 93.19 128 ALA A O 1
ATOM 943 N N . VAL A 1 129 ? 2.372 5.101 -0.442 1.00 91.19 129 VAL A N 1
ATOM 944 C CA . VAL A 1 129 ? 2.291 3.968 0.498 1.00 91.19 129 VAL A CA 1
ATOM 945 C C . VAL A 1 129 ? 3.639 3.744 1.181 1.00 91.19 129 VAL A C 1
ATOM 947 O O . VAL A 1 129 ? 3.707 3.804 2.407 1.00 91.19 129 VAL A O 1
ATOM 950 N N . GLY A 1 130 ? 4.727 3.592 0.419 1.00 88.50 130 GLY A N 1
ATOM 951 C CA . GLY A 1 130 ? 6.049 3.323 0.998 1.00 88.50 130 GLY A CA 1
ATOM 952 C C . GLY A 1 130 ? 6.598 4.476 1.848 1.00 88.50 130 GLY A C 1
ATOM 953 O O . GLY A 1 130 ? 7.306 4.257 2.838 1.00 88.50 130 GLY A O 1
ATOM 954 N N . LYS A 1 131 ? 6.257 5.723 1.502 1.00 89.69 131 LYS A N 1
ATOM 955 C CA . LYS A 1 131 ? 6.590 6.919 2.289 1.00 89.69 131 LYS A CA 1
ATOM 956 C C . LYS A 1 131 ? 5.809 6.967 3.601 1.00 89.69 131 LYS A C 1
ATOM 958 O O . LYS A 1 131 ? 6.403 7.228 4.646 1.00 89.69 131 LYS A O 1
ATOM 963 N N . VAL A 1 132 ? 4.499 6.733 3.553 1.00 90.81 132 VAL A N 1
ATOM 964 C CA . VAL A 1 132 ? 3.635 6.690 4.740 1.00 90.81 132 VAL A CA 1
ATOM 965 C C . VAL A 1 132 ? 4.082 5.576 5.675 1.00 90.81 132 VAL A C 1
ATOM 967 O O . VAL A 1 132 ? 4.229 5.800 6.874 1.00 90.81 132 VAL A O 1
ATOM 970 N N . GLU A 1 133 ? 4.368 4.404 5.124 1.00 86.75 133 GLU A N 1
ATOM 971 C CA . GLU A 1 133 ? 4.829 3.256 5.884 1.00 86.75 133 GLU A CA 1
ATOM 972 C C . GLU A 1 133 ? 6.146 3.548 6.600 1.00 86.75 133 GLU A C 1
ATOM 974 O O . GLU A 1 133 ? 6.222 3.399 7.817 1.00 86.75 133 GLU A O 1
ATOM 979 N N . ARG A 1 134 ? 7.138 4.119 5.907 1.00 85.31 134 ARG A N 1
ATOM 980 C CA . ARG A 1 134 ? 8.383 4.549 6.562 1.00 85.31 134 ARG A CA 1
ATOM 981 C C . ARG A 1 134 ? 8.236 5.707 7.527 1.00 85.31 134 ARG A C 1
ATOM 983 O O . ARG A 1 134 ? 9.056 5.809 8.428 1.00 85.31 134 ARG A O 1
ATOM 990 N N . ALA A 1 135 ? 7.240 6.571 7.367 1.00 85.75 135 ALA A N 1
ATOM 991 C CA . ALA A 1 135 ? 6.958 7.616 8.347 1.00 85.75 135 ALA A CA 1
ATOM 992 C C . ALA A 1 135 ? 6.327 7.049 9.631 1.00 85.75 135 ALA A C 1
ATOM 994 O O . ALA A 1 135 ? 6.470 7.649 10.695 1.00 85.75 135 ALA A O 1
ATOM 995 N N . LEU A 1 136 ? 5.647 5.902 9.535 1.00 83.56 136 LEU A N 1
ATOM 996 C CA . LEU A 1 136 ? 5.046 5.184 10.661 1.00 83.56 136 LEU A CA 1
ATOM 997 C C . LEU A 1 136 ? 5.983 4.124 11.273 1.00 83.56 136 LEU A C 1
ATOM 999 O O . LEU A 1 136 ? 5.737 3.684 12.391 1.00 83.56 136 LEU A O 1
ATOM 1003 N N . SER A 1 137 ? 7.059 3.738 10.581 1.00 73.06 137 SER A N 1
ATOM 1004 C CA . SER A 1 137 ? 8.061 2.765 11.046 1.00 73.06 137 SER A CA 1
ATOM 1005 C C . SER A 1 137 ? 9.168 3.229 12.024 1.00 73.06 137 SER A C 1
ATOM 1007 O O . SER A 1 137 ? 9.788 2.330 12.587 1.00 73.06 137 SER A O 1
ATOM 1009 N N . PRO A 1 138 ? 9.461 4.520 12.327 1.00 56.88 138 PRO A N 1
ATOM 1010 C CA . PRO A 1 138 ? 10.554 4.901 13.255 1.00 56.88 138 PRO A CA 1
ATOM 1011 C C . PRO A 1 138 ? 10.323 4.548 14.746 1.00 56.88 138 PRO A C 1
ATOM 1013 O O . PRO A 1 138 ? 10.882 5.183 15.635 1.00 56.88 138 PRO A O 1
ATOM 1016 N N . LEU A 1 139 ? 9.434 3.597 15.022 1.00 48.62 139 LEU A N 1
ATOM 1017 C CA . LEU A 1 139 ? 8.805 3.336 16.315 1.00 48.62 139 LEU A CA 1
ATOM 1018 C C . LEU A 1 139 ? 8.812 1.864 16.701 1.00 48.62 139 LEU A C 1
ATOM 1020 O O . LEU A 1 139 ? 8.680 1.531 17.872 1.00 48.62 139 LEU A O 1
ATOM 1024 N N . SER A 1 140 ? 9.030 1.003 15.714 1.00 42.91 140 SER A N 1
ATOM 1025 C CA . SER A 1 140 ? 9.530 -0.332 15.948 1.00 42.91 140 SER A CA 1
ATOM 1026 C C . SER A 1 140 ? 10.998 -0.182 16.335 1.00 42.91 140 SER A C 1
ATOM 1028 O O . SER A 1 140 ? 11.778 0.439 15.607 1.00 42.91 140 SER A O 1
ATOM 1030 N N . SER A 1 141 ? 11.386 -0.689 17.507 1.00 40.72 141 SER A N 1
ATOM 1031 C CA . SER A 1 141 ? 12.797 -0.838 17.868 1.00 40.72 141 SER A CA 1
ATOM 1032 C C . SER A 1 141 ? 13.585 -1.365 16.660 1.00 40.72 141 SER A C 1
ATOM 1034 O O . SER A 1 141 ? 13.052 -2.142 15.867 1.00 40.72 141 SER A O 1
ATOM 1036 N N . ARG A 1 142 ? 14.871 -1.024 16.531 1.00 42.84 142 ARG A N 1
ATOM 1037 C CA . ARG A 1 142 ? 15.789 -1.592 15.516 1.00 42.84 142 ARG A CA 1
ATOM 1038 C C . ARG A 1 142 ? 15.784 -3.142 15.423 1.00 42.84 142 ARG A C 1
ATOM 1040 O O . ARG A 1 142 ? 16.510 -3.685 14.600 1.00 42.84 142 ARG A O 1
ATOM 1047 N N . ALA A 1 143 ? 15.019 -3.842 16.266 1.00 41.12 143 ALA A N 1
ATOM 1048 C CA . ALA A 1 143 ? 14.858 -5.283 16.331 1.00 41.12 143 ALA A CA 1
ATOM 1049 C C . ALA A 1 143 ? 13.562 -5.849 15.706 1.00 41.12 143 ALA A C 1
ATOM 1051 O O . ALA A 1 143 ? 13.536 -7.056 15.480 1.00 41.12 143 ALA A O 1
ATOM 1052 N N . ALA A 1 144 ? 12.507 -5.067 15.418 1.00 50.72 144 ALA A N 1
ATOM 1053 C CA . ALA A 1 144 ? 11.303 -5.625 14.779 1.00 50.72 144 ALA A CA 1
ATOM 1054 C C . ALA A 1 144 ? 11.306 -5.346 13.257 1.00 50.72 144 ALA A C 1
ATOM 1056 O O . ALA A 1 144 ? 11.197 -4.188 12.846 1.00 50.72 144 ALA A O 1
ATOM 1057 N N . PRO A 1 145 ? 11.429 -6.391 12.411 1.00 65.62 145 PRO A N 1
ATOM 1058 C CA . PRO A 1 145 ? 11.685 -6.282 10.972 1.00 65.62 145 PRO A CA 1
ATOM 1059 C C . PRO A 1 145 ? 10.422 -5.954 10.157 1.00 65.62 145 PRO A C 1
ATOM 1061 O O . PRO A 1 145 ? 10.355 -6.288 8.982 1.00 65.62 145 PRO A O 1
ATOM 1064 N N . VAL A 1 146 ? 9.387 -5.377 10.777 1.00 77.19 146 VAL A N 1
ATOM 1065 C CA . VAL A 1 146 ? 8.045 -5.231 10.197 1.00 77.19 146 VAL A CA 1
ATOM 1066 C C . VAL A 1 146 ? 7.513 -3.820 10.412 1.00 77.19 146 VAL A C 1
ATOM 1068 O O . VAL A 1 146 ? 7.691 -3.238 11.481 1.00 77.19 146 VAL A O 1
ATOM 1071 N N . SER A 1 147 ? 6.862 -3.262 9.392 1.00 81.81 147 SER A N 1
ATOM 1072 C CA . SER A 1 147 ? 6.234 -1.949 9.466 1.00 81.81 147 SER A CA 1
ATOM 1073 C C . SER A 1 147 ? 5.011 -1.953 10.384 1.00 81.81 147 SER A C 1
ATOM 1075 O O . SER A 1 147 ? 4.329 -2.967 10.548 1.00 81.81 147 SER A O 1
ATOM 1077 N N . ALA A 1 148 ? 4.663 -0.785 10.930 1.00 84.50 148 ALA A N 1
ATOM 1078 C CA . ALA A 1 148 ? 3.464 -0.641 11.756 1.00 84.50 148 ALA A CA 1
ATOM 1079 C C . ALA A 1 148 ? 2.180 -1.031 10.999 1.00 84.50 148 ALA A C 1
ATOM 1081 O O . ALA A 1 148 ? 1.277 -1.625 11.580 1.00 84.50 148 ALA A O 1
ATOM 1082 N N . ILE A 1 149 ? 2.095 -0.735 9.695 1.00 87.25 149 ILE A N 1
ATOM 1083 C CA . ILE A 1 149 ? 0.941 -1.099 8.857 1.00 87.25 149 ILE A CA 1
ATOM 1084 C C . ILE A 1 149 ? 0.807 -2.616 8.769 1.00 87.25 149 ILE A C 1
ATOM 1086 O O . ILE A 1 149 ? -0.264 -3.155 9.041 1.00 87.25 149 ILE A O 1
ATOM 1090 N N . VAL A 1 150 ? 1.892 -3.308 8.429 1.00 85.31 150 VAL A N 1
ATOM 1091 C CA . VAL A 1 150 ? 1.882 -4.765 8.301 1.00 85.31 150 VAL A CA 1
ATOM 1092 C C . VAL A 1 150 ? 1.627 -5.426 9.653 1.00 85.31 150 VAL A C 1
ATOM 1094 O O . VAL A 1 150 ? 0.846 -6.373 9.740 1.00 85.31 150 VAL A O 1
ATOM 1097 N N . GLN A 1 151 ? 2.207 -4.892 10.728 1.00 85.81 151 GLN A N 1
ATOM 1098 C CA . GLN A 1 151 ? 1.950 -5.381 12.077 1.00 85.81 151 GLN A CA 1
ATOM 1099 C C . GLN A 1 151 ? 0.477 -5.221 12.470 1.00 85.81 151 GLN A C 1
ATOM 1101 O O . GLN A 1 151 ? -0.084 -6.141 13.053 1.00 85.81 151 GLN A O 1
ATOM 1106 N N . ILE A 1 152 ? -0.182 -4.117 12.102 1.00 88.00 152 ILE A N 1
ATOM 1107 C CA . ILE A 1 152 ? -1.626 -3.940 12.323 1.00 88.00 152 ILE A CA 1
ATOM 1108 C C . ILE A 1 152 ? -2.437 -4.999 11.573 1.00 88.00 152 ILE A C 1
ATOM 1110 O O . ILE A 1 152 ? -3.374 -5.565 12.135 1.00 88.00 152 ILE A O 1
ATOM 1114 N N . LEU A 1 153 ? -2.081 -5.279 10.319 1.00 87.44 153 LEU A N 1
ATOM 1115 C CA . LEU A 1 153 ? -2.793 -6.252 9.489 1.00 87.44 153 LEU A CA 1
ATOM 1116 C C . LEU A 1 153 ? -2.634 -7.692 9.993 1.00 87.44 153 LEU A C 1
ATOM 1118 O O . LEU A 1 153 ? -3.573 -8.480 9.897 1.00 87.44 153 LEU A O 1
ATOM 1122 N N . LEU A 1 154 ? -1.466 -8.033 10.542 1.00 85.94 154 LEU A N 1
ATOM 1123 C CA . LEU A 1 154 ? -1.190 -9.370 11.068 1.00 85.94 154 LEU A CA 1
ATOM 1124 C C . LEU A 1 154 ? -1.645 -9.556 12.519 1.00 85.94 154 LEU A C 1
ATOM 1126 O O . LEU A 1 154 ? -2.260 -10.569 12.848 1.00 85.94 154 LEU A O 1
ATOM 1130 N N . ASN A 1 155 ? -1.302 -8.612 13.396 1.00 85.12 155 ASN A N 1
ATOM 1131 C CA . ASN A 1 155 ? -1.596 -8.652 14.823 1.00 85.12 155 ASN A CA 1
ATOM 1132 C C . ASN A 1 155 ? -1.546 -7.246 15.450 1.00 85.12 155 ASN A C 1
ATOM 1134 O O . ASN A 1 155 ? -0.566 -6.865 16.102 1.00 85.12 155 ASN A O 1
ATOM 1138 N N . ALA A 1 156 ? -2.633 -6.490 15.292 1.00 85.81 156 ALA A N 1
ATOM 1139 C CA . ALA A 1 156 ? -2.732 -5.131 15.816 1.00 85.81 156 ALA A CA 1
ATOM 1140 C C . ALA A 1 156 ? -2.597 -5.024 17.342 1.00 85.81 156 ALA A C 1
ATOM 1142 O O . ALA A 1 156 ? -2.170 -3.981 17.825 1.00 85.81 156 ALA A O 1
ATOM 1143 N N . ASP A 1 157 ? -2.923 -6.073 18.103 1.00 84.56 157 ASP A N 1
ATOM 1144 C CA . ASP A 1 157 ? -2.839 -6.054 19.571 1.00 84.56 157 ASP A CA 1
ATOM 1145 C C . ASP A 1 157 ? -1.380 -6.059 20.063 1.00 84.56 157 ASP A C 1
ATOM 1147 O O . ASP A 1 157 ? -1.097 -5.627 21.175 1.00 84.56 157 ASP A O 1
ATOM 1151 N N . SER A 1 158 ? -0.441 -6.509 19.221 1.00 82.88 158 SER A N 1
ATOM 1152 C CA . SER A 1 158 ? 0.998 -6.532 19.525 1.00 82.88 158 SER A CA 1
ATOM 1153 C C . SER A 1 158 ? 1.742 -5.242 19.171 1.00 82.88 158 SER A C 1
ATOM 1155 O O . SER A 1 158 ? 2.950 -5.157 19.391 1.00 82.88 158 SER A O 1
ATOM 1157 N N . LEU A 1 159 ? 1.054 -4.266 18.572 1.00 82.25 159 LEU A N 1
ATOM 1158 C CA . LEU A 1 159 ? 1.676 -3.029 18.114 1.00 82.25 159 LEU A CA 1
ATOM 1159 C C . LEU A 1 159 ? 2.133 -2.182 19.305 1.00 82.25 159 LEU A C 1
ATOM 1161 O O . LEU A 1 159 ? 1.320 -1.848 20.171 1.00 82.25 159 LEU A O 1
ATOM 1165 N N . ASP A 1 160 ? 3.405 -1.788 19.289 1.00 78.88 160 ASP A N 1
ATOM 1166 C CA . ASP A 1 160 ? 3.936 -0.778 20.197 1.00 78.88 160 ASP A CA 1
ATOM 1167 C C . ASP A 1 160 ? 3.526 0.620 19.711 1.00 78.88 160 ASP A C 1
ATOM 1169 O O . ASP A 1 160 ? 3.768 1.012 18.566 1.00 78.88 160 ASP A O 1
ATOM 1173 N N . LEU A 1 161 ? 2.851 1.353 20.590 1.00 78.00 161 LEU A N 1
ATOM 1174 C CA . LEU A 1 161 ? 2.300 2.671 20.311 1.00 78.00 161 LEU A CA 1
ATOM 1175 C C . LEU A 1 161 ? 3.106 3.801 20.961 1.00 78.00 161 LEU A C 1
ATOM 1177 O O . LEU A 1 161 ? 2.760 4.960 20.742 1.00 78.00 161 LEU A O 1
ATOM 1181 N N . ASP A 1 162 ? 4.172 3.503 21.713 1.00 71.94 162 ASP A N 1
ATOM 1182 C CA . ASP A 1 162 ? 4.869 4.479 22.566 1.00 71.94 162 ASP A CA 1
ATOM 1183 C C . ASP A 1 162 ? 5.326 5.724 21.810 1.00 71.94 162 ASP A C 1
ATOM 1185 O O . ASP A 1 162 ? 5.232 6.852 22.295 1.00 71.94 162 ASP A O 1
ATOM 1189 N N . ASN A 1 163 ? 5.781 5.528 20.581 1.00 69.12 163 ASN A N 1
ATOM 1190 C CA . ASN A 1 163 ? 6.259 6.625 19.770 1.00 69.12 163 ASN A CA 1
ATOM 1191 C C . ASN A 1 163 ? 5.126 7.157 18.830 1.00 69.12 163 ASN A C 1
ATOM 1193 O O . ASN A 1 163 ? 5.264 8.241 18.248 1.00 69.12 163 ASN A O 1
ATOM 1197 N N . VAL A 1 164 ? 4.045 6.382 18.567 1.00 74.88 164 VAL A N 1
ATOM 1198 C CA . VAL A 1 164 ? 3.168 6.573 17.385 1.00 74.88 164 VAL A CA 1
ATOM 1199 C C . VAL A 1 164 ? 1.958 7.380 17.801 1.00 74.88 164 VAL A C 1
ATOM 1201 O O . VAL A 1 164 ? 1.132 6.943 18.592 1.00 74.88 164 VAL A O 1
ATOM 1204 N N . SER A 1 165 ? 1.789 8.562 17.215 1.00 78.69 165 SER A N 1
ATOM 1205 C CA . SER A 1 165 ? 0.640 9.398 17.548 1.00 78.69 165 SER A CA 1
ATOM 1206 C C . SER A 1 165 ? -0.577 9.116 16.662 1.00 78.69 165 SER A C 1
ATOM 1208 O O . SER A 1 165 ? -0.467 8.885 15.454 1.00 78.69 165 SER A O 1
ATOM 1210 N N . PHE A 1 166 ? -1.770 9.313 17.228 1.00 85.50 166 PHE A N 1
ATOM 1211 C CA . PHE A 1 166 ? -3.030 9.422 16.481 1.00 85.50 166 PHE A CA 1
ATOM 1212 C C . PHE A 1 166 ? -2.931 10.377 15.275 1.00 85.50 166 PHE A C 1
ATOM 1214 O O . PHE A 1 166 ? -3.515 10.134 14.215 1.00 85.50 166 PHE A O 1
ATOM 1221 N N . ARG A 1 167 ? -2.191 11.487 15.427 1.00 86.88 167 ARG A N 1
ATOM 1222 C CA . ARG A 1 167 ? -2.021 12.500 14.374 1.00 86.88 167 ARG A CA 1
ATOM 1223 C C . ARG A 1 167 ? -1.222 11.950 13.194 1.00 86.88 167 ARG A C 1
ATOM 1225 O O . ARG A 1 167 ? -1.537 12.301 12.058 1.00 86.88 167 ARG A O 1
ATOM 1232 N N . SER A 1 168 ? -0.253 11.073 13.454 1.00 88.69 168 SER A N 1
ATOM 1233 C CA . SER A 1 168 ? 0.549 10.401 12.430 1.00 88.69 168 SER A CA 1
ATOM 1234 C C . SER A 1 168 ? -0.337 9.522 11.547 1.00 88.69 168 SER A C 1
ATOM 1236 O O . SER A 1 168 ? -0.346 9.706 10.331 1.00 88.69 168 SER A O 1
ATOM 1238 N N . PHE A 1 169 ? -1.183 8.675 12.148 1.00 91.31 169 PHE A N 1
ATOM 1239 C CA . PHE A 1 169 ? -2.145 7.856 11.400 1.00 91.31 169 PHE A CA 1
ATOM 1240 C C . PHE A 1 169 ? -3.195 8.688 10.660 1.00 91.31 169 PHE A C 1
ATOM 1242 O O . PHE A 1 169 ? -3.532 8.384 9.517 1.00 91.31 169 PHE A O 1
ATOM 1249 N N . LYS A 1 170 ? -3.699 9.772 11.265 1.00 92.38 170 LYS A N 1
ATOM 1250 C CA . LYS A 1 170 ? -4.651 10.667 10.588 1.00 92.38 170 LYS A CA 1
ATOM 1251 C C . LYS A 1 170 ? -4.027 11.324 9.353 1.00 92.38 170 LYS A C 1
ATOM 1253 O O . LYS A 1 170 ? -4.680 11.382 8.315 1.00 92.38 170 LYS A O 1
ATOM 1258 N N . LYS A 1 171 ? -2.785 11.810 9.457 1.00 93.69 171 LYS A N 1
ATOM 1259 C CA . LYS A 1 171 ? -2.049 12.417 8.337 1.00 93.69 171 LYS A CA 1
ATOM 1260 C C . LYS A 1 171 ? -1.792 11.393 7.230 1.00 93.69 171 LYS A C 1
ATOM 1262 O O . LYS A 1 171 ? -2.122 11.667 6.083 1.00 93.69 171 LYS A O 1
ATOM 1267 N N . ALA A 1 172 ? -1.286 10.217 7.601 1.00 93.62 172 ALA A N 1
ATOM 1268 C CA . ALA A 1 172 ? -1.084 9.083 6.703 1.00 93.62 172 ALA A CA 1
ATOM 1269 C C . ALA A 1 172 ? -2.362 8.741 5.923 1.00 93.62 172 ALA A C 1
ATOM 1271 O O . ALA A 1 172 ? -2.356 8.683 4.699 1.00 93.62 172 ALA A O 1
ATOM 1272 N N . ARG A 1 173 ? -3.491 8.613 6.627 1.00 94.81 173 ARG A N 1
ATOM 1273 C CA . ARG A 1 173 ? -4.791 8.310 6.023 1.00 94.81 173 ARG A CA 1
ATOM 1274 C C . ARG A 1 173 ? -5.234 9.355 4.997 1.00 94.81 173 ARG A C 1
ATOM 1276 O O . ARG A 1 173 ? -5.800 8.983 3.981 1.00 94.81 173 ARG A O 1
ATOM 1283 N N . ILE A 1 174 ? -5.007 10.643 5.265 1.00 95.69 174 ILE A N 1
ATOM 1284 C CA . ILE A 1 174 ? -5.363 11.729 4.335 1.00 95.69 174 ILE A CA 1
ATOM 1285 C C . ILE A 1 174 ? -4.501 11.661 3.067 1.00 95.69 174 ILE A C 1
ATOM 1287 O O . ILE A 1 174 ? -5.032 11.798 1.972 1.00 95.69 174 ILE A O 1
ATOM 1291 N N . GLU A 1 175 ? -3.196 11.416 3.205 1.00 95.56 175 GLU A N 1
ATOM 1292 C CA . GLU A 1 175 ? -2.271 11.286 2.066 1.00 95.56 175 GLU A CA 1
ATOM 1293 C C . GLU A 1 175 ? -2.612 10.074 1.181 1.00 95.56 175 GLU A C 1
ATOM 1295 O O . GLU A 1 175 ? -2.647 10.180 -0.046 1.00 95.56 175 GLU A O 1
ATOM 1300 N N . LEU A 1 176 ? -2.948 8.938 1.799 1.00 95.81 176 LEU A N 1
ATOM 1301 C CA . LEU A 1 176 ? -3.384 7.737 1.082 1.00 95.81 176 LEU A CA 1
ATOM 1302 C C . LEU A 1 176 ? -4.750 7.923 0.413 1.00 95.81 176 LEU A C 1
ATOM 1304 O O . LEU A 1 176 ? -4.927 7.497 -0.724 1.00 95.81 176 LEU A O 1
ATOM 1308 N N . GLN A 1 177 ? -5.698 8.590 1.080 1.00 96.88 177 GLN A N 1
ATOM 1309 C CA . GLN A 1 177 ? -7.005 8.885 0.491 1.00 96.88 177 GLN A CA 1
ATOM 1310 C C . GLN A 1 177 ? -6.869 9.807 -0.725 1.00 96.88 177 GLN A C 1
ATOM 1312 O O . GLN A 1 177 ? -7.454 9.522 -1.758 1.00 96.88 177 GLN A O 1
ATOM 1317 N N . ALA A 1 178 ? -6.031 10.845 -0.647 1.00 96.44 178 ALA A N 1
ATOM 1318 C CA . ALA A 1 178 ? -5.758 11.711 -1.793 1.00 96.44 178 ALA A CA 1
ATOM 1319 C C . ALA A 1 178 ? -5.152 10.936 -2.979 1.00 96.44 178 ALA A C 1
ATOM 1321 O O . ALA A 1 178 ? -5.449 11.234 -4.134 1.00 96.44 178 ALA A O 1
ATOM 1322 N N . SER A 1 179 ? -4.329 9.919 -2.695 1.00 95.62 179 SER A N 1
ATOM 1323 C CA . SER A 1 179 ? -3.785 9.027 -3.727 1.00 95.62 179 SER A CA 1
ATOM 1324 C C . SER A 1 179 ? -4.879 8.160 -4.357 1.00 95.62 179 SER A C 1
ATOM 1326 O O . SER A 1 179 ? -4.910 8.020 -5.576 1.00 95.62 179 SER A O 1
ATOM 1328 N N . LEU A 1 180 ? -5.805 7.630 -3.549 1.00 95.00 180 LEU A N 1
ATOM 1329 C CA . LEU A 1 180 ? -6.950 6.847 -4.023 1.00 95.00 180 LEU A CA 1
ATOM 1330 C C . LEU A 1 180 ? -7.897 7.688 -4.891 1.00 95.00 180 LEU A C 1
ATOM 1332 O O . LEU A 1 180 ? -8.248 7.266 -5.989 1.00 95.00 180 LEU A O 1
ATOM 1336 N N . ASP A 1 181 ? -8.223 8.908 -4.461 1.00 95.06 181 ASP A N 1
ATOM 1337 C CA . ASP A 1 181 ? -9.042 9.851 -5.232 1.00 95.06 181 ASP A CA 1
ATOM 1338 C C . ASP A 1 181 ? -8.365 10.197 -6.578 1.00 95.06 181 ASP A C 1
ATOM 1340 O O . ASP A 1 181 ? -9.022 10.370 -7.607 1.00 95.06 181 ASP A O 1
ATOM 1344 N N . GLY A 1 182 ? -7.028 10.255 -6.596 1.00 94.00 182 GLY A N 1
ATOM 1345 C CA . GLY A 1 182 ? -6.231 10.387 -7.816 1.00 94.00 182 GLY A CA 1
ATOM 1346 C C . GLY A 1 182 ? -6.417 9.216 -8.788 1.00 94.00 182 GLY A C 1
ATOM 1347 O O . GLY A 1 182 ? -6.576 9.443 -9.989 1.00 94.00 182 GLY A O 1
ATOM 1348 N N . LEU A 1 183 ? -6.465 7.979 -8.284 1.00 93.75 183 LEU A N 1
ATOM 1349 C CA . LEU A 1 183 ? -6.739 6.787 -9.099 1.00 93.75 183 LEU A CA 1
ATOM 1350 C C . LEU A 1 183 ? -8.185 6.755 -9.609 1.00 93.75 183 LEU A C 1
ATOM 1352 O O . LEU A 1 183 ? -8.423 6.387 -10.757 1.00 93.75 183 LEU A O 1
ATOM 1356 N N . GLU A 1 184 ? -9.154 7.191 -8.805 1.00 92.75 184 GLU A N 1
ATOM 1357 C CA . GLU A 1 184 ? -10.543 7.319 -9.259 1.00 92.75 184 GLU A CA 1
ATOM 1358 C C . GLU A 1 184 ? -10.694 8.367 -10.367 1.00 92.75 184 GLU A C 1
ATOM 1360 O O . GLU A 1 184 ? -11.476 8.184 -11.300 1.00 92.75 184 GLU A O 1
ATOM 1365 N N . ASN A 1 185 ? -9.935 9.461 -10.297 1.00 92.88 185 ASN A N 1
ATOM 1366 C CA . ASN A 1 185 ? -9.906 10.449 -11.369 1.00 92.88 185 ASN A CA 1
ATOM 1367 C C . ASN A 1 185 ? -9.267 9.876 -12.636 1.00 92.88 185 ASN A C 1
ATOM 1369 O O . ASN A 1 185 ? -9.818 10.072 -13.716 1.00 92.88 185 ASN A O 1
ATOM 1373 N N . LEU A 1 186 ? -8.174 9.120 -12.517 1.00 92.31 186 LEU A N 1
ATOM 1374 C CA . LEU A 1 186 ? -7.554 8.412 -13.642 1.00 92.31 186 LEU A CA 1
ATOM 1375 C C . LEU A 1 186 ? -8.568 7.493 -14.347 1.00 92.31 186 LEU A C 1
ATOM 1377 O O . LEU A 1 186 ? -8.681 7.522 -15.570 1.00 92.31 186 LEU A O 1
ATOM 1381 N N . LYS A 1 187 ? -9.383 6.756 -13.575 1.00 91.81 187 LYS A N 1
ATOM 1382 C CA . LYS A 1 187 ? -10.440 5.876 -14.106 1.00 91.81 187 LYS A CA 1
ATOM 1383 C C . LYS A 1 187 ? -11.447 6.565 -15.017 1.00 91.81 187 LYS A C 1
ATOM 1385 O O . LYS A 1 187 ? -12.030 5.918 -15.877 1.00 91.81 187 LYS A O 1
ATOM 1390 N N . ARG A 1 188 ? -11.703 7.853 -14.788 1.00 90.50 188 ARG A N 1
ATOM 1391 C CA . ARG A 1 188 ? -12.693 8.627 -15.549 1.00 90.50 188 ARG A CA 1
ATOM 1392 C C . ARG A 1 188 ? -12.141 9.179 -16.862 1.00 90.50 188 ARG A C 1
ATOM 1394 O O . ARG A 1 188 ? -12.940 9.561 -17.709 1.00 90.50 188 ARG A O 1
ATOM 1401 N N . HIS A 1 189 ? -10.818 9.274 -17.001 1.00 85.75 189 HIS A N 1
ATOM 1402 C CA . HIS A 1 189 ? -10.173 9.997 -18.103 1.00 85.75 189 HIS A CA 1
ATOM 1403 C C . HIS A 1 189 ? -9.335 9.111 -19.027 1.00 85.75 189 HIS A C 1
ATOM 1405 O O . HIS A 1 189 ? -9.038 9.540 -20.138 1.00 85.75 189 HIS A O 1
ATOM 1411 N N . CYS A 1 190 ? -8.961 7.909 -18.589 1.00 85.62 190 CYS A N 1
ATOM 1412 C CA . CYS A 1 190 ? -8.133 6.992 -19.365 1.00 85.62 190 CYS A CA 1
ATOM 1413 C C . CYS A 1 190 ? -8.903 5.707 -19.676 1.00 85.62 190 CYS A C 1
ATOM 1415 O O . CYS A 1 190 ? -9.625 5.185 -18.827 1.00 85.62 190 CYS A O 1
ATOM 1417 N N . ASP A 1 191 ? -8.693 5.170 -20.875 1.00 87.44 191 ASP A N 1
ATOM 1418 C CA . ASP A 1 191 ? -9.137 3.828 -21.234 1.00 87.44 191 ASP A CA 1
ATOM 1419 C C . ASP A 1 191 ? -8.060 2.815 -20.839 1.00 87.44 191 ASP A C 1
ATOM 1421 O O . ASP A 1 191 ? -6.875 3.004 -21.125 1.00 87.44 191 ASP A O 1
ATOM 1425 N N . PHE A 1 192 ? -8.468 1.726 -20.190 1.00 89.25 192 PHE A N 1
ATOM 1426 C CA . PHE A 1 192 ? -7.547 0.709 -19.689 1.00 89.25 192 PHE A CA 1
ATOM 1427 C C . PHE A 1 192 ? -7.664 -0.576 -20.496 1.00 89.25 192 PHE A C 1
ATOM 1429 O O . PHE A 1 192 ? -8.758 -1.084 -20.743 1.00 89.25 192 PHE A O 1
ATOM 1436 N N . ASN A 1 193 ? -6.518 -1.161 -20.834 1.00 90.31 193 ASN A N 1
ATOM 1437 C CA . ASN A 1 193 ? -6.469 -2.564 -21.230 1.00 90.31 193 ASN A CA 1
ATOM 1438 C C . ASN A 1 193 ? -6.624 -3.485 -19.998 1.00 90.31 193 ASN A C 1
ATOM 1440 O O . ASN A 1 193 ? -6.667 -3.028 -18.850 1.00 90.31 193 ASN A O 1
ATOM 1444 N N . ASN A 1 194 ? -6.701 -4.799 -20.220 1.00 88.12 194 ASN A N 1
ATOM 1445 C CA . ASN A 1 194 ? -6.894 -5.768 -19.135 1.00 88.12 194 ASN A CA 1
ATOM 1446 C C . ASN A 1 194 ? -5.767 -5.712 -18.085 1.00 88.12 194 ASN A C 1
ATOM 1448 O O . ASN A 1 194 ? -6.045 -5.710 -16.885 1.00 88.12 194 ASN A O 1
ATOM 1452 N N . ASP A 1 195 ? -4.507 -5.600 -18.514 1.00 87.12 195 ASP A N 1
ATOM 1453 C CA . ASP A 1 195 ? -3.347 -5.609 -17.614 1.00 87.12 195 ASP A CA 1
ATOM 1454 C C . ASP A 1 195 ? -3.232 -4.326 -16.783 1.00 87.12 195 ASP A C 1
ATOM 1456 O O . ASP A 1 195 ? -2.902 -4.374 -15.593 1.00 87.12 195 ASP A O 1
ATOM 1460 N N . GLN A 1 196 ? -3.539 -3.181 -17.393 1.00 91.75 196 GLN A N 1
ATOM 1461 C CA . GLN A 1 196 ? -3.593 -1.872 -16.748 1.00 91.75 196 GLN A CA 1
ATOM 1462 C C . GLN A 1 196 ? -4.752 -1.805 -15.749 1.00 91.75 196 GLN A C 1
ATOM 1464 O O . GLN A 1 196 ? -4.568 -1.320 -14.635 1.00 91.75 196 GLN A O 1
ATOM 1469 N N . THR A 1 197 ? -5.920 -2.349 -16.113 1.00 92.00 197 THR A N 1
ATOM 1470 C CA . THR A 1 197 ? -7.083 -2.453 -15.217 1.00 92.00 197 THR A CA 1
ATOM 1471 C C . THR A 1 197 ? -6.728 -3.279 -13.990 1.00 92.00 197 THR A C 1
ATOM 1473 O O . THR A 1 197 ? -7.029 -2.893 -12.863 1.00 92.00 197 THR A O 1
ATOM 1476 N N . LEU A 1 198 ? -6.033 -4.397 -14.190 1.00 89.69 198 LEU A N 1
ATOM 1477 C CA . LEU A 1 198 ? -5.617 -5.264 -13.100 1.00 89.69 198 LEU A CA 1
ATOM 1478 C C . LEU A 1 198 ? -4.583 -4.590 -12.189 1.00 89.69 198 LEU A C 1
ATOM 1480 O O . LEU A 1 198 ? -4.741 -4.626 -10.973 1.00 89.69 198 LEU A O 1
ATOM 1484 N N . ALA A 1 199 ? -3.581 -3.907 -12.755 1.00 89.94 199 ALA A N 1
ATOM 1485 C CA . ALA A 1 199 ? -2.609 -3.131 -11.977 1.00 89.94 199 ALA A CA 1
ATOM 1486 C C . ALA A 1 199 ? -3.272 -2.000 -11.168 1.00 89.94 199 ALA A C 1
ATOM 1488 O O . ALA A 1 199 ? -2.868 -1.709 -10.042 1.00 89.94 199 ALA A O 1
ATOM 1489 N N . LEU A 1 200 ? -4.305 -1.372 -11.728 1.00 92.56 200 LEU A N 1
ATOM 1490 C CA . LEU A 1 200 ? -5.080 -0.339 -11.054 1.00 92.56 200 LEU A CA 1
ATOM 1491 C C . LEU A 1 200 ? -5.881 -0.910 -9.880 1.00 92.56 200 LEU A C 1
ATOM 1493 O O . LEU A 1 200 ? -5.799 -0.382 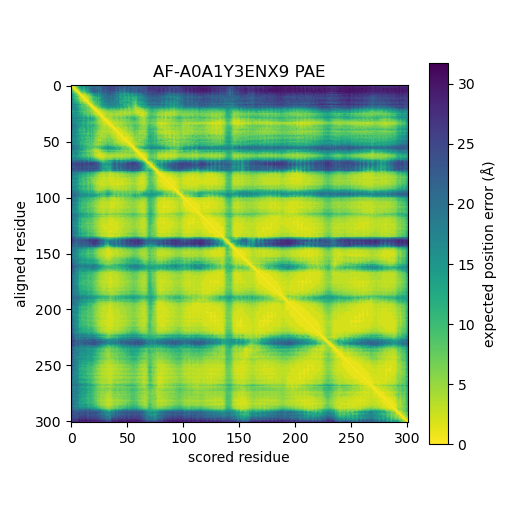-8.775 1.00 92.56 200 LEU A O 1
ATOM 1497 N N . LEU A 1 201 ? -6.611 -2.008 -10.097 1.00 91.06 201 LEU A N 1
ATOM 1498 C CA . LEU A 1 201 ? -7.383 -2.679 -9.046 1.00 91.06 201 LEU A CA 1
ATOM 1499 C C . LEU A 1 201 ? -6.485 -3.187 -7.912 1.00 91.06 201 LEU A C 1
ATOM 1501 O O . LEU A 1 201 ? -6.841 -3.067 -6.742 1.00 91.06 201 LEU A O 1
ATOM 1505 N N . GLU A 1 202 ? -5.309 -3.711 -8.250 1.00 89.62 202 GLU A N 1
ATOM 1506 C CA . GLU A 1 202 ? -4.270 -4.073 -7.290 1.00 89.62 202 GLU A CA 1
ATOM 1507 C C . GLU A 1 202 ? -3.881 -2.899 -6.390 1.00 89.62 202 GLU A C 1
ATOM 1509 O O . GLU A 1 202 ? -3.914 -3.019 -5.163 1.00 89.62 202 GLU A O 1
ATOM 1514 N N . MET A 1 203 ? -3.556 -1.752 -6.987 1.00 90.81 203 MET A N 1
ATOM 1515 C CA . MET A 1 203 ? -3.157 -0.571 -6.226 1.00 90.81 203 MET A CA 1
ATOM 1516 C C . MET A 1 203 ? -4.286 0.002 -5.375 1.00 90.81 203 MET A C 1
ATOM 1518 O O . MET A 1 203 ? -4.035 0.442 -4.254 1.00 90.81 203 MET A O 1
ATOM 1522 N N . GLU A 1 204 ? -5.528 -0.038 -5.851 1.00 92.25 204 GLU A N 1
ATOM 1523 C CA . GLU A 1 204 ? -6.675 0.369 -5.041 1.00 92.25 204 GLU A CA 1
ATOM 1524 C C . GLU A 1 204 ? -6.866 -0.524 -3.822 1.00 92.25 204 GLU A C 1
ATOM 1526 O O . GLU A 1 204 ? -7.094 -0.018 -2.727 1.00 92.25 204 GLU A O 1
ATOM 1531 N N . VAL A 1 205 ? -6.741 -1.844 -3.988 1.00 91.44 205 VAL A N 1
ATOM 1532 C CA . VAL A 1 205 ? -6.851 -2.786 -2.870 1.00 91.44 205 VAL A CA 1
ATOM 1533 C C . VAL A 1 205 ? -5.727 -2.556 -1.857 1.00 91.44 205 VAL A C 1
ATOM 1535 O O . VAL A 1 205 ? -5.990 -2.550 -0.654 1.00 91.44 205 VAL A O 1
ATOM 1538 N N . VAL A 1 206 ? -4.496 -2.296 -2.314 1.00 90.75 206 VAL A N 1
ATOM 1539 C CA . VAL A 1 206 ? -3.365 -1.934 -1.440 1.00 90.75 206 VAL A CA 1
ATOM 1540 C C . VAL A 1 206 ? -3.652 -0.650 -0.658 1.00 90.75 206 VAL A C 1
ATOM 1542 O O . VAL A 1 206 ? -3.451 -0.610 0.561 1.00 90.75 206 VAL A O 1
ATOM 1545 N N . LEU A 1 207 ? -4.130 0.399 -1.334 1.00 92.94 207 LEU A N 1
ATOM 1546 C CA . LEU A 1 207 ? -4.481 1.670 -0.700 1.00 92.94 207 LEU A CA 1
ATOM 1547 C C . LEU A 1 207 ? -5.603 1.490 0.319 1.00 92.94 207 LEU A C 1
ATOM 1549 O O . LEU A 1 207 ? -5.451 1.922 1.458 1.00 92.94 207 LEU A O 1
ATOM 1553 N N . ASP A 1 208 ? -6.691 0.817 -0.048 1.00 93.62 208 ASP A N 1
ATOM 1554 C CA . ASP A 1 208 ? -7.823 0.564 0.841 1.00 93.62 208 ASP A CA 1
ATOM 1555 C C . ASP A 1 208 ? -7.410 -0.234 2.082 1.00 93.62 208 ASP A C 1
ATOM 1557 O O . ASP A 1 208 ? -7.803 0.109 3.202 1.00 93.62 208 ASP A O 1
ATOM 1561 N N . LEU A 1 209 ? -6.576 -1.263 1.907 1.00 91.94 209 LEU A N 1
ATOM 1562 C CA . LEU A 1 209 ? -6.058 -2.074 3.006 1.00 91.94 209 LEU A CA 1
ATOM 1563 C C . LEU A 1 209 ? -5.156 -1.249 3.935 1.00 91.94 209 LEU A C 1
ATOM 1565 O O . LEU A 1 209 ? -5.270 -1.333 5.159 1.00 91.94 209 LEU A O 1
ATOM 1569 N N . THR 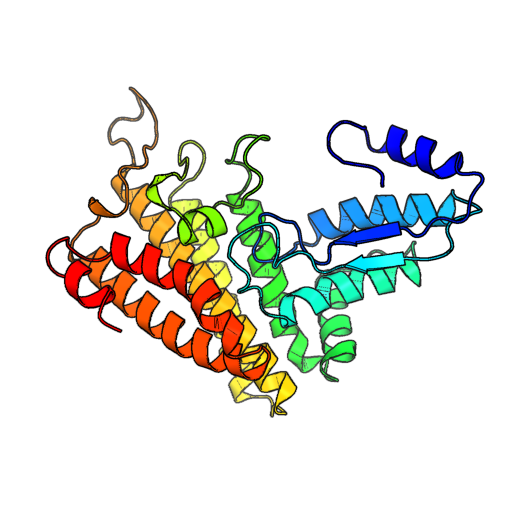A 1 210 ? -4.309 -0.392 3.368 1.00 91.62 210 THR A N 1
ATOM 1570 C CA . THR A 1 210 ? -3.407 0.478 4.136 1.00 91.62 210 THR A CA 1
ATOM 1571 C C . THR A 1 210 ? -4.173 1.602 4.844 1.00 91.62 210 THR A C 1
ATOM 1573 O O . THR A 1 210 ? -3.874 1.947 5.991 1.00 91.62 210 THR A O 1
ATOM 1576 N N . ILE A 1 211 ? -5.216 2.147 4.213 1.00 94.62 211 ILE A N 1
ATOM 1577 C CA . ILE A 1 211 ? -6.150 3.107 4.813 1.00 94.62 211 ILE A CA 1
ATOM 1578 C C . ILE A 1 211 ? -6.896 2.454 5.979 1.00 94.62 211 ILE A C 1
ATOM 1580 O O . ILE A 1 211 ? -7.022 3.079 7.037 1.00 94.62 211 ILE A O 1
ATOM 1584 N N . LEU A 1 212 ? -7.362 1.209 5.822 1.00 94.25 212 LEU A N 1
ATOM 1585 C CA . LEU A 1 212 ? -7.989 0.444 6.900 1.00 94.25 212 LEU A CA 1
ATOM 1586 C C . LEU A 1 212 ? -7.014 0.242 8.066 1.00 94.25 212 LEU A C 1
ATOM 1588 O O . LEU A 1 212 ? -7.374 0.541 9.205 1.00 94.25 212 LEU A O 1
ATOM 1592 N N . ALA A 1 213 ? -5.774 -0.175 7.793 1.00 92.12 213 ALA A N 1
ATOM 1593 C CA . ALA A 1 213 ? -4.7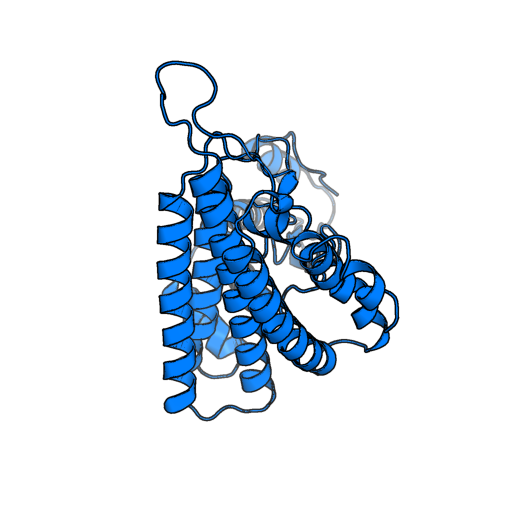40 -0.312 8.817 1.00 92.12 213 ALA A CA 1
ATOM 1594 C C . ALA A 1 213 ? -4.510 1.016 9.559 1.00 92.12 213 ALA A C 1
ATOM 1596 O O . ALA A 1 213 ? -4.497 1.050 10.790 1.00 92.12 213 ALA A O 1
ATOM 1597 N N . CYS A 1 214 ? -4.451 2.140 8.837 1.00 93.44 214 CYS A N 1
ATOM 1598 C CA . CYS A 1 214 ? -4.346 3.460 9.455 1.00 93.44 214 CYS A CA 1
ATOM 1599 C C . CYS A 1 214 ? -5.567 3.807 10.321 1.00 93.44 214 CYS A C 1
ATOM 1601 O O . CYS A 1 214 ? -5.398 4.414 11.376 1.00 93.44 214 CYS A O 1
ATOM 1603 N N . ARG A 1 215 ? -6.793 3.434 9.922 1.00 94.38 215 ARG A N 1
ATOM 1604 C CA . ARG A 1 215 ? -8.009 3.636 10.738 1.00 94.38 215 ARG A CA 1
ATOM 1605 C C . ARG A 1 215 ? -7.991 2.794 12.015 1.00 94.38 215 ARG A C 1
ATOM 1607 O O . ARG A 1 215 ? -8.408 3.292 13.064 1.00 94.38 215 ARG A O 1
ATOM 1614 N N . ILE A 1 216 ? -7.492 1.560 11.946 1.00 92.88 216 ILE A N 1
ATOM 1615 C CA . ILE A 1 216 ? -7.320 0.689 13.117 1.00 92.88 216 ILE A CA 1
ATOM 1616 C C . ILE A 1 216 ? -6.289 1.309 14.062 1.00 92.88 216 ILE A C 1
ATOM 1618 O O . ILE A 1 216 ? -6.624 1.588 15.212 1.00 92.88 216 ILE A O 1
ATOM 1622 N N . GLY A 1 217 ? -5.087 1.623 13.566 1.00 91.06 217 GLY A N 1
ATOM 1623 C CA . GLY A 1 217 ? -4.028 2.259 14.356 1.00 91.06 217 GLY A CA 1
ATOM 1624 C C . GLY A 1 217 ? -4.490 3.571 14.992 1.00 91.06 217 GLY A C 1
ATOM 1625 O O . GLY A 1 217 ? -4.323 3.789 16.187 1.00 91.06 217 GLY A O 1
ATOM 1626 N N . GLN A 1 218 ? -5.200 4.405 14.231 1.00 91.62 218 GLN A N 1
ATOM 1627 C CA . GLN A 1 218 ? -5.824 5.625 14.732 1.00 91.62 218 GLN A CA 1
ATOM 1628 C C . GLN A 1 218 ? -6.798 5.360 15.894 1.00 91.62 218 GLN A C 1
ATOM 1630 O O . GLN A 1 218 ? -6.785 6.094 16.882 1.00 91.62 218 GLN A O 1
ATOM 1635 N N . SER A 1 219 ? -7.647 4.338 15.780 1.00 91.62 219 SER A N 1
ATOM 1636 C CA . SER A 1 219 ? -8.630 3.990 16.812 1.00 91.62 219 SER A CA 1
ATOM 1637 C C . SER A 1 219 ? -7.955 3.470 18.083 1.00 91.62 219 SER A C 1
ATOM 1639 O O . SER A 1 219 ? -8.340 3.874 19.181 1.00 91.62 219 SER A O 1
ATOM 1641 N N . LEU A 1 220 ? -6.908 2.651 17.935 1.00 90.19 220 LEU A N 1
ATOM 1642 C CA . LEU A 1 220 ? -6.092 2.163 19.049 1.00 90.19 220 LEU A CA 1
ATOM 1643 C C . LEU A 1 220 ? -5.383 3.317 19.768 1.00 90.19 220 LEU A C 1
ATOM 1645 O O . LEU A 1 220 ? -5.462 3.413 20.989 1.00 90.19 220 LEU A O 1
ATOM 1649 N N . CYS A 1 221 ? -4.791 4.253 19.021 1.00 89.06 221 CYS A N 1
ATOM 1650 C CA . CYS A 1 221 ? -4.178 5.450 19.590 1.00 89.06 221 CYS A CA 1
ATOM 1651 C C . CYS A 1 221 ? -5.182 6.305 20.380 1.00 89.06 221 CYS A C 1
ATOM 1653 O O . CYS A 1 221 ? -4.872 6.754 21.480 1.00 89.06 221 CYS A O 1
ATOM 1655 N N . MET A 1 222 ? -6.388 6.552 19.849 1.00 88.19 222 MET A N 1
ATOM 1656 C CA . MET A 1 222 ? -7.390 7.358 20.568 1.00 88.19 222 MET A CA 1
ATOM 1657 C C . MET A 1 222 ? -7.780 6.733 21.903 1.00 88.19 222 MET A C 1
ATOM 1659 O O . MET A 1 222 ? -7.917 7.447 22.890 1.00 88.19 222 MET A O 1
ATOM 1663 N N . LEU A 1 223 ? -7.962 5.415 21.922 1.00 87.38 223 LEU A N 1
ATOM 1664 C CA . LEU A 1 223 ? -8.386 4.696 23.115 1.00 87.38 223 LEU A CA 1
ATOM 1665 C C . LEU A 1 223 ? -7.252 4.554 24.139 1.00 87.38 223 LEU A C 1
ATOM 1667 O O . LEU A 1 223 ? -7.489 4.627 25.340 1.00 87.38 223 LEU A O 1
ATOM 1671 N N . GLY A 1 224 ? -6.026 4.369 23.653 1.00 84.19 224 GLY A N 1
ATOM 1672 C CA . GLY A 1 224 ? -4.827 4.157 24.454 1.00 84.19 224 GLY A CA 1
ATOM 1673 C C . GLY A 1 224 ? -4.160 5.416 24.999 1.00 84.19 224 GLY A C 1
ATOM 1674 O O . GLY A 1 224 ? -3.184 5.305 25.737 1.00 84.19 224 GLY A O 1
ATOM 1675 N N . THR A 1 225 ? -4.629 6.608 24.613 1.00 85.38 225 THR A N 1
ATOM 1676 C CA . THR A 1 225 ? -4.017 7.879 25.030 1.00 85.38 225 THR A CA 1
ATOM 1677 C C . THR A 1 225 ? -4.210 8.094 26.529 1.00 85.38 225 THR A C 1
ATOM 1679 O O . THR A 1 225 ? -5.337 8.100 27.026 1.00 85.38 225 THR A O 1
ATOM 1682 N N . ASN A 1 226 ? -3.112 8.333 27.243 1.00 81.69 226 ASN A N 1
ATOM 1683 C CA . ASN A 1 226 ? -3.157 8.622 28.667 1.00 81.69 226 ASN A CA 1
ATOM 1684 C C . ASN A 1 226 ? -3.798 10.005 28.925 1.00 81.69 226 ASN A C 1
ATOM 1686 O O . ASN A 1 226 ? -3.288 11.014 28.427 1.00 81.69 226 ASN A O 1
ATOM 1690 N N . PRO A 1 227 ? -4.886 10.093 29.715 1.00 79.06 227 PRO A N 1
ATOM 1691 C CA . PRO A 1 227 ? -5.529 11.367 30.037 1.00 79.06 227 PRO A CA 1
ATOM 1692 C C . PRO A 1 227 ? -4.668 12.275 30.931 1.00 79.06 227 PRO A C 1
ATOM 1694 O O . PRO A 1 227 ? -4.916 13.478 30.989 1.00 79.06 227 PRO A O 1
ATOM 1697 N N . SER A 1 228 ? -3.663 11.721 31.621 1.00 80.25 228 SER A N 1
ATOM 1698 C CA . SER A 1 228 ? -2.733 12.456 32.480 1.00 80.25 228 SER A CA 1
ATOM 1699 C C . SER A 1 228 ? -1.280 12.120 32.115 1.00 80.25 228 SER A C 1
ATOM 1701 O O . SER A 1 228 ? -0.668 11.244 32.730 1.00 80.25 228 SER A O 1
ATOM 1703 N N . PRO A 1 229 ? -0.676 12.831 31.142 1.00 73.31 229 PRO A N 1
ATOM 1704 C CA . PRO A 1 229 ? 0.683 12.548 30.667 1.00 73.31 229 PRO A CA 1
ATOM 1705 C C . PRO A 1 229 ? 1.781 12.793 31.718 1.00 73.31 229 PRO A C 1
ATOM 1707 O O . PRO A 1 229 ? 2.948 12.519 31.454 1.00 73.31 229 PRO A O 1
ATOM 1710 N N . ALA A 1 230 ? 1.430 13.309 32.900 1.00 73.25 230 ALA A N 1
ATOM 1711 C CA . ALA A 1 230 ? 2.350 13.508 34.016 1.00 73.25 230 ALA A CA 1
ATOM 1712 C C . ALA A 1 230 ? 2.781 12.194 34.700 1.00 73.25 230 ALA A C 1
ATOM 1714 O O . ALA A 1 230 ? 3.783 12.192 35.414 1.00 73.25 230 ALA A O 1
ATOM 1715 N N . TYR A 1 231 ? 2.052 11.088 34.497 1.00 69.75 231 TYR A N 1
ATOM 1716 C CA . TYR A 1 231 ? 2.329 9.803 35.144 1.00 69.75 231 TYR A CA 1
ATOM 1717 C C . TYR A 1 231 ? 2.141 8.629 34.177 1.00 69.75 231 TYR A C 1
ATOM 1719 O O . TYR A 1 231 ? 1.106 8.529 33.525 1.00 69.75 231 TYR A O 1
ATOM 1727 N N . GLY A 1 232 ? 3.097 7.695 34.152 1.00 73.06 232 GLY A N 1
ATOM 1728 C CA . GLY A 1 232 ? 3.019 6.462 33.356 1.00 73.06 232 GLY A CA 1
ATOM 1729 C C . GLY A 1 232 ? 3.357 6.639 31.870 1.00 73.06 232 GLY A C 1
ATOM 1730 O O . GLY A 1 232 ? 3.900 7.664 31.461 1.00 73.06 232 GLY A O 1
ATOM 1731 N N . CYS A 1 233 ? 3.058 5.618 31.061 1.00 74.44 233 CYS A N 1
ATOM 1732 C CA . CYS A 1 233 ? 3.260 5.661 29.610 1.00 74.44 233 CYS A CA 1
ATOM 1733 C C . CYS A 1 233 ? 2.312 6.678 28.957 1.00 74.44 233 CYS A C 1
ATOM 1735 O O . CYS A 1 233 ? 1.172 6.851 29.396 1.00 74.44 233 CYS A O 1
ATOM 1737 N N . GLN A 1 234 ? 2.768 7.352 27.898 1.00 78.69 234 GLN A N 1
ATOM 1738 C CA . GLN A 1 234 ? 1.940 8.330 27.179 1.00 78.69 234 GLN A CA 1
ATOM 1739 C C . GLN A 1 234 ? 0.807 7.665 26.392 1.00 78.69 234 GLN A C 1
ATOM 1741 O O . GLN A 1 234 ? -0.281 8.233 26.263 1.00 78.69 234 GLN A O 1
ATOM 1746 N N . MET A 1 235 ? 1.056 6.463 25.876 1.00 81.50 235 MET A N 1
ATOM 1747 C CA . MET A 1 235 ? 0.098 5.684 25.111 1.00 81.50 235 MET A CA 1
ATOM 1748 C C . MET A 1 235 ? 0.284 4.204 25.425 1.00 81.50 235 MET A C 1
ATOM 1750 O O . MET A 1 235 ? 1.407 3.748 25.591 1.00 81.50 235 MET A O 1
ATOM 1754 N N . ILE A 1 236 ? -0.812 3.457 25.514 1.00 83.94 236 ILE A N 1
ATOM 1755 C CA . ILE A 1 236 ? -0.780 1.997 25.634 1.00 83.94 236 ILE A CA 1
ATOM 1756 C C . ILE A 1 236 ? -1.684 1.372 24.582 1.00 83.94 236 ILE A C 1
ATOM 1758 O O . ILE A 1 236 ? -2.759 1.889 24.284 1.00 83.94 236 ILE A O 1
ATOM 1762 N N . ASN A 1 237 ? -1.282 0.236 24.026 1.00 85.81 237 ASN A N 1
ATOM 1763 C CA . ASN A 1 237 ? -2.171 -0.526 23.165 1.00 85.81 237 ASN A CA 1
ATOM 1764 C C . ASN A 1 237 ? -3.102 -1.384 24.020 1.00 85.81 237 ASN A C 1
ATOM 1766 O O . ASN A 1 237 ? -2.692 -2.387 24.596 1.00 85.81 237 ASN A O 1
ATOM 1770 N N . VAL A 1 238 ? -4.368 -0.981 24.111 1.00 84.00 238 VAL A N 1
ATOM 1771 C CA . VAL A 1 238 ? -5.390 -1.755 24.830 1.00 84.00 238 VAL A CA 1
ATOM 1772 C C . VAL A 1 238 ? -6.026 -2.846 23.960 1.00 84.00 238 VAL A C 1
ATOM 1774 O O . VAL A 1 238 ? -6.864 -3.598 24.444 1.00 84.00 238 VAL A O 1
ATOM 1777 N N . GLY A 1 239 ? -5.645 -2.952 22.686 1.00 86.38 239 GLY A N 1
ATOM 1778 C CA . GLY A 1 239 ? -6.122 -3.971 21.755 1.00 86.38 239 GLY A CA 1
ATOM 1779 C C . GLY A 1 239 ? -7.483 -3.686 21.110 1.00 86.38 239 GLY A C 1
ATOM 1780 O O . GLY A 1 239 ? -8.320 -2.932 21.619 1.00 86.38 239 GLY A O 1
ATOM 1781 N N . ILE A 1 240 ? -7.725 -4.339 19.969 1.00 88.25 240 ILE A N 1
ATOM 1782 C CA . ILE A 1 240 ? -8.921 -4.190 19.123 1.00 88.25 240 ILE A CA 1
ATOM 1783 C C . ILE A 1 240 ? -10.197 -4.527 19.896 1.00 88.25 240 ILE A C 1
ATOM 1785 O O . ILE A 1 240 ? -11.239 -3.901 19.693 1.00 88.25 240 ILE A O 1
ATOM 1789 N N . SER A 1 241 ? -10.132 -5.514 20.791 1.00 86.38 241 SER A N 1
ATOM 1790 C CA . SER A 1 241 ? -11.295 -5.991 21.547 1.00 86.38 241 SER A CA 1
ATOM 1791 C C . SER A 1 241 ? -11.947 -4.912 22.422 1.00 86.38 241 SER A C 1
ATOM 1793 O O . SER A 1 241 ? -13.153 -4.994 22.670 1.00 86.38 241 SER A O 1
ATOM 1795 N N . ASN A 1 242 ? -11.178 -3.892 22.819 1.00 87.25 242 ASN A N 1
ATOM 1796 C CA . ASN A 1 242 ? -11.624 -2.776 23.649 1.00 87.25 242 ASN A CA 1
ATOM 1797 C C . ASN A 1 242 ? -12.168 -1.582 22.843 1.00 87.25 242 ASN A C 1
ATOM 1799 O O . ASN A 1 242 ? -12.686 -0.630 23.427 1.00 87.25 242 ASN A O 1
ATOM 1803 N N . LEU A 1 243 ? -12.110 -1.625 21.507 1.00 89.19 243 LEU A N 1
ATOM 1804 C CA . LEU A 1 243 ? -12.777 -0.634 20.663 1.00 89.19 243 LEU A CA 1
ATOM 1805 C C . LEU A 1 243 ? -14.305 -0.707 20.830 1.00 89.19 243 LEU A C 1
ATOM 1807 O O . LEU A 1 243 ? -14.885 -1.766 21.103 1.00 89.19 243 LEU A O 1
ATOM 1811 N N . SER A 1 244 ? -14.985 0.421 20.602 1.00 88.69 244 SER A N 1
ATOM 1812 C CA . SER A 1 244 ? -16.449 0.465 20.654 1.00 88.69 244 SER A CA 1
ATOM 1813 C C . SER A 1 244 ? -17.066 -0.541 19.675 1.00 88.69 244 SER A C 1
ATOM 1815 O O . SER A 1 244 ? -16.510 -0.831 18.612 1.00 88.69 244 SER A O 1
ATOM 1817 N N . LEU A 1 245 ? -18.231 -1.094 20.025 1.00 87.00 245 LEU A N 1
ATOM 1818 C CA . LEU A 1 245 ? -18.917 -2.067 19.167 1.00 87.00 245 LEU A CA 1
ATOM 1819 C C . LEU A 1 245 ? -19.199 -1.488 17.771 1.00 87.00 245 LEU A C 1
ATOM 1821 O O . LEU A 1 245 ? -19.011 -2.176 16.769 1.00 87.00 245 LEU A O 1
ATOM 1825 N N . THR A 1 246 ? -19.573 -0.209 17.710 1.00 89.25 246 THR A N 1
ATOM 1826 C CA . THR A 1 246 ? -19.792 0.520 16.458 1.00 89.25 246 THR A CA 1
ATOM 1827 C C . THR A 1 246 ? -18.521 0.588 15.615 1.00 89.25 246 THR A C 1
ATOM 1829 O O . THR A 1 246 ? -18.564 0.239 14.440 1.00 89.25 246 THR A O 1
ATOM 1832 N N . ALA A 1 247 ? -17.381 0.962 16.210 1.00 90.31 247 ALA A N 1
ATOM 1833 C CA . ALA A 1 247 ? -16.111 1.044 15.488 1.00 90.31 247 ALA A CA 1
ATOM 1834 C C . ALA A 1 247 ? -15.661 -0.328 14.969 1.00 90.31 247 ALA A C 1
ATOM 1836 O O . ALA A 1 247 ? -15.246 -0.445 13.821 1.00 90.31 247 ALA A O 1
ATOM 1837 N N . ARG A 1 248 ? -15.791 -1.385 15.779 1.00 92.44 248 ARG A N 1
ATOM 1838 C CA . ARG A 1 248 ? -15.447 -2.751 15.351 1.00 92.44 248 ARG A CA 1
ATOM 1839 C C . ARG A 1 248 ? -16.308 -3.238 14.191 1.00 92.44 248 ARG A C 1
ATOM 1841 O O . ARG A 1 248 ? -15.780 -3.846 13.268 1.00 92.44 248 ARG A O 1
ATOM 1848 N N . THR A 1 249 ? -17.608 -2.955 14.231 1.00 91.75 249 THR A N 1
ATOM 1849 C CA . THR A 1 249 ? -18.546 -3.367 13.176 1.00 91.75 249 THR A CA 1
ATOM 1850 C C . THR A 1 249 ? -18.266 -2.629 11.865 1.00 91.75 249 THR A C 1
ATOM 1852 O O . THR A 1 249 ? -18.224 -3.259 10.814 1.00 91.75 249 THR A O 1
ATOM 1855 N N . ASP A 1 250 ? -18.002 -1.319 11.923 1.00 93.25 250 ASP A N 1
ATOM 1856 C CA . ASP A 1 250 ? -17.612 -0.517 10.753 1.00 93.25 250 ASP A CA 1
ATOM 1857 C C . ASP A 1 250 ? -16.313 -1.036 10.110 1.00 93.25 250 ASP A C 1
ATOM 1859 O O . ASP A 1 250 ? -16.263 -1.310 8.910 1.00 93.25 250 ASP A O 1
ATOM 1863 N N . LEU A 1 251 ? -15.283 -1.272 10.932 1.00 94.62 251 LEU A N 1
ATOM 1864 C CA . LEU A 1 251 ? -14.004 -1.828 10.484 1.00 94.62 251 LEU A CA 1
ATOM 1865 C C . LEU A 1 251 ? -14.161 -3.235 9.884 1.00 94.62 251 LEU A C 1
ATOM 1867 O O . LEU A 1 251 ? -13.533 -3.532 8.869 1.00 94.62 251 LEU A O 1
ATOM 1871 N N . ALA A 1 252 ? -15.001 -4.089 10.477 1.00 93.44 252 ALA A N 1
ATOM 1872 C CA . ALA A 1 252 ? -15.265 -5.439 9.979 1.00 93.44 252 ALA A CA 1
ATOM 1873 C C . ALA A 1 252 ? -15.971 -5.420 8.616 1.00 93.44 252 ALA A C 1
ATOM 1875 O O . ALA A 1 252 ? -15.551 -6.130 7.704 1.00 93.44 252 ALA A O 1
ATOM 1876 N N . ASN A 1 253 ? -16.991 -4.574 8.451 1.00 94.19 253 ASN A N 1
ATOM 1877 C CA . ASN A 1 253 ? -17.694 -4.427 7.176 1.00 94.19 253 ASN A CA 1
ATOM 1878 C C . ASN A 1 253 ? -16.747 -3.931 6.079 1.00 94.19 253 ASN A C 1
ATOM 1880 O O . ASN A 1 253 ? -16.702 -4.513 4.995 1.00 94.19 253 ASN A O 1
ATOM 1884 N N . ARG A 1 254 ? -15.909 -2.930 6.381 1.00 95.19 254 ARG A N 1
ATOM 1885 C CA . ARG A 1 254 ? -14.910 -2.450 5.419 1.00 95.19 254 ARG A CA 1
ATOM 1886 C C . ARG A 1 254 ? -13.882 -3.526 5.068 1.00 95.19 254 ARG A C 1
ATOM 1888 O O . ARG A 1 254 ? -13.497 -3.646 3.909 1.00 95.19 254 ARG A O 1
ATOM 1895 N N . LEU A 1 255 ? -13.447 -4.327 6.040 1.00 93.75 255 LEU A N 1
ATOM 1896 C CA . LEU A 1 255 ? -12.531 -5.441 5.794 1.00 93.75 255 LEU A CA 1
ATOM 1897 C C . LEU A 1 255 ? -13.151 -6.504 4.876 1.00 93.75 255 LEU A C 1
ATOM 1899 O O . LEU A 1 255 ? -12.449 -7.031 4.018 1.00 93.75 255 LEU A O 1
ATOM 1903 N N . LEU A 1 256 ? -14.445 -6.802 5.024 1.00 93.69 256 LEU A N 1
ATOM 1904 C CA . LEU A 1 256 ? -15.163 -7.744 4.158 1.00 93.69 256 LEU A CA 1
ATOM 1905 C C . LEU A 1 256 ? -15.244 -7.251 2.707 1.00 93.69 256 LEU A C 1
ATOM 1907 O O . LEU A 1 256 ? -14.980 -8.026 1.787 1.00 93.69 256 LEU A O 1
ATOM 1911 N N . GLU A 1 257 ? -15.532 -5.963 2.498 1.00 94.31 257 GLU A N 1
ATOM 1912 C CA . GLU A 1 257 ? -15.513 -5.342 1.164 1.00 94.31 257 GLU A CA 1
ATOM 1913 C C . GLU A 1 257 ? -14.133 -5.471 0.503 1.00 94.31 257 GLU A C 1
ATOM 1915 O O . GLU A 1 257 ? -14.018 -5.884 -0.655 1.00 94.31 257 GLU A O 1
ATOM 1920 N N . ILE A 1 258 ? -13.070 -5.153 1.252 1.00 92.50 258 ILE A N 1
ATOM 1921 C CA . ILE A 1 258 ? -11.689 -5.240 0.761 1.00 92.50 258 ILE A CA 1
ATOM 1922 C C . ILE A 1 258 ? -11.313 -6.697 0.483 1.00 92.50 258 ILE A C 1
ATOM 1924 O O . ILE A 1 258 ? -10.733 -6.975 -0.563 1.00 92.50 258 ILE A O 1
ATOM 1928 N N . LYS A 1 259 ? -11.679 -7.633 1.369 1.00 91.38 259 LYS A N 1
ATOM 1929 C CA . LYS A 1 259 ? -11.436 -9.074 1.204 1.00 91.38 259 LYS A CA 1
ATOM 1930 C C . LYS A 1 259 ? -12.037 -9.589 -0.105 1.00 91.38 259 LYS A C 1
ATOM 1932 O O . LYS A 1 259 ? -11.337 -10.255 -0.861 1.00 91.38 259 LYS A O 1
ATOM 1937 N N . SER A 1 260 ? -13.298 -9.258 -0.395 1.00 92.00 260 SER A N 1
ATOM 1938 C CA . SER A 1 260 ? -13.967 -9.685 -1.632 1.00 92.00 260 SER A CA 1
ATOM 1939 C C . SER A 1 260 ? -13.251 -9.152 -2.878 1.00 92.00 260 SER A C 1
ATOM 1941 O O . SER A 1 260 ? -12.922 -9.919 -3.783 1.00 92.00 260 SER A O 1
ATOM 1943 N N . ARG A 1 261 ? -12.913 -7.855 -2.908 1.00 91.75 261 ARG A N 1
ATOM 1944 C CA . ARG A 1 261 ? -12.159 -7.261 -4.027 1.00 91.75 261 ARG A CA 1
ATOM 1945 C C . ARG A 1 261 ? -10.766 -7.868 -4.172 1.00 91.75 261 ARG A C 1
ATOM 1947 O O . ARG A 1 261 ? -10.346 -8.160 -5.289 1.00 91.75 261 ARG A O 1
ATOM 1954 N N . PHE A 1 262 ? -10.076 -8.101 -3.058 1.00 89.69 262 PHE A N 1
ATOM 1955 C CA . PHE A 1 262 ? -8.767 -8.741 -3.050 1.00 89.69 262 PHE A CA 1
ATOM 1956 C C . PHE A 1 262 ? -8.825 -10.139 -3.672 1.00 89.69 262 PHE A C 1
ATOM 1958 O O . PHE A 1 262 ? -7.975 -10.458 -4.493 1.00 89.69 262 PHE A O 1
ATOM 1965 N N . GLN A 1 263 ? -9.825 -10.962 -3.333 1.00 89.94 263 GLN A N 1
ATOM 1966 C CA . GLN A 1 263 ? -9.980 -12.304 -3.911 1.00 89.94 263 GLN A CA 1
ATOM 1967 C C . GLN A 1 263 ? -10.085 -12.257 -5.439 1.00 89.94 263 GLN A C 1
ATOM 1969 O O . GLN A 1 263 ? -9.395 -13.009 -6.125 1.00 89.94 263 GLN A O 1
ATOM 1974 N N . HIS A 1 264 ? -10.897 -11.341 -5.975 1.00 89.88 264 HIS A N 1
ATOM 1975 C CA . HIS A 1 264 ? -11.034 -11.162 -7.421 1.00 89.88 264 HIS A CA 1
ATOM 1976 C C . HIS A 1 264 ? -9.719 -10.749 -8.086 1.00 89.88 264 HIS A C 1
ATOM 1978 O O . HIS A 1 264 ? -9.342 -11.317 -9.108 1.00 89.88 264 HIS A O 1
ATOM 1984 N N . VAL A 1 265 ? -9.006 -9.789 -7.496 1.00 88.50 265 VAL A N 1
ATOM 1985 C CA . VAL A 1 265 ? -7.715 -9.321 -8.016 1.00 88.50 265 VAL A CA 1
ATOM 1986 C C . VAL A 1 265 ? -6.653 -10.419 -7.937 1.00 88.50 265 VAL A C 1
ATOM 1988 O O . VAL A 1 265 ? -5.910 -10.627 -8.894 1.00 88.50 265 VAL A O 1
ATOM 1991 N N . TRP A 1 266 ? -6.614 -11.164 -6.830 1.00 86.75 266 TRP A N 1
ATOM 1992 C CA . TRP A 1 266 ? -5.672 -12.258 -6.615 1.00 86.75 266 TRP A CA 1
ATOM 1993 C C . TRP A 1 266 ? -5.800 -13.330 -7.692 1.00 86.75 266 TRP A C 1
ATOM 1995 O O . TRP A 1 266 ? -4.804 -13.674 -8.326 1.00 86.75 266 TRP A O 1
ATOM 2005 N N . LEU A 1 267 ? -7.026 -13.799 -7.941 1.00 88.12 267 LEU A N 1
ATOM 2006 C CA . LEU A 1 267 ? -7.328 -14.808 -8.960 1.00 88.12 267 LEU A CA 1
ATOM 2007 C C . LEU A 1 267 ? -7.090 -14.306 -10.393 1.00 88.12 267 LEU A C 1
ATOM 2009 O O . LEU A 1 267 ? -6.981 -15.110 -11.313 1.00 88.12 267 LEU A O 1
ATOM 2013 N N . GLY A 1 268 ? -6.975 -12.989 -10.590 1.00 85.44 268 GLY A N 1
ATOM 2014 C CA . GLY A 1 268 ? -6.586 -12.398 -11.868 1.00 85.44 268 GLY A CA 1
ATOM 2015 C C . GLY A 1 268 ? -5.105 -12.584 -12.222 1.00 85.44 268 GLY A C 1
ATOM 2016 O O . GLY A 1 268 ? -4.760 -12.485 -13.397 1.00 85.44 268 GLY A O 1
ATOM 2017 N N . ARG A 1 269 ? -4.223 -12.848 -11.242 1.00 80.62 269 ARG A N 1
ATOM 2018 C CA . ARG A 1 269 ? -2.764 -12.996 -11.461 1.00 80.62 269 ARG A CA 1
ATOM 2019 C C . ARG A 1 269 ? -2.132 -14.250 -10.870 1.00 80.62 269 ARG A C 1
ATOM 2021 O O . ARG A 1 269 ? -1.056 -14.640 -11.317 1.00 80.62 269 ARG A O 1
ATOM 2028 N N . ASN A 1 270 ? -2.751 -14.852 -9.863 1.00 83.56 270 ASN A N 1
ATOM 2029 C CA . ASN A 1 270 ? -2.165 -15.923 -9.067 1.00 83.56 270 ASN A CA 1
ATOM 2030 C C . ASN A 1 270 ? -2.996 -17.201 -9.154 1.00 83.56 270 ASN A C 1
ATOM 2032 O O . ASN A 1 270 ? -4.182 -17.176 -9.481 1.00 83.56 270 ASN A O 1
ATOM 2036 N N . LEU A 1 271 ? -2.357 -18.322 -8.815 1.00 84.44 271 LEU A N 1
ATOM 2037 C CA . LEU A 1 271 ? -3.022 -19.618 -8.728 1.00 84.44 271 LEU A CA 1
ATOM 2038 C C . LEU A 1 271 ? -4.090 -19.608 -7.626 1.00 84.44 271 LEU A C 1
ATOM 2040 O O . LEU A 1 271 ? -3.889 -19.072 -6.536 1.00 84.44 271 LEU A O 1
ATOM 2044 N N . ASP A 1 272 ? -5.213 -20.257 -7.897 1.00 85.94 272 ASP A N 1
ATOM 2045 C CA . ASP A 1 272 ? -6.313 -20.459 -6.955 1.00 85.94 272 ASP A CA 1
ATOM 2046 C C . ASP A 1 272 ? -5.867 -21.187 -5.679 1.00 85.94 272 ASP A C 1
ATOM 2048 O O . ASP A 1 272 ? -6.284 -20.832 -4.575 1.00 85.94 272 ASP A O 1
ATOM 2052 N N . THR A 1 273 ? -4.942 -22.141 -5.806 1.00 85.50 273 THR A N 1
ATOM 2053 C CA . THR A 1 273 ? -4.409 -22.933 -4.690 1.00 85.50 273 THR A CA 1
ATOM 2054 C C . THR A 1 273 ? -3.686 -22.109 -3.625 1.00 85.50 273 THR A C 1
ATOM 2056 O O . THR A 1 273 ? -3.564 -22.571 -2.492 1.00 85.50 273 THR A O 1
ATOM 2059 N N . THR A 1 274 ? -3.196 -20.906 -3.949 1.00 83.88 274 THR A N 1
ATOM 2060 C CA . THR A 1 274 ? -2.497 -20.033 -2.985 1.00 83.88 274 THR A CA 1
ATOM 2061 C C . THR A 1 274 ? -3.447 -19.096 -2.241 1.00 83.88 274 THR A C 1
ATOM 2063 O O . THR A 1 274 ? -3.098 -18.570 -1.184 1.00 83.88 274 THR A O 1
ATOM 2066 N N . LEU A 1 275 ? -4.680 -18.921 -2.732 1.00 83.94 275 LEU A N 1
ATOM 2067 C CA . LEU A 1 275 ? -5.658 -18.007 -2.145 1.00 83.94 275 LEU A CA 1
ATOM 2068 C C . LEU A 1 275 ? -5.956 -18.295 -0.657 1.00 83.94 275 LEU A C 1
ATOM 2070 O O . LEU A 1 275 ? -5.963 -17.339 0.125 1.00 83.94 275 LEU A O 1
ATOM 2074 N N . PRO A 1 276 ? -6.159 -19.554 -0.206 1.00 85.69 276 PRO A N 1
ATOM 2075 C CA . PRO A 1 276 ? -6.467 -19.836 1.198 1.00 85.69 276 PRO A CA 1
ATOM 2076 C C . PRO A 1 276 ? -5.388 -19.357 2.171 1.00 85.69 276 PRO A C 1
ATOM 2078 O O . PRO A 1 276 ? -5.702 -18.962 3.293 1.00 85.69 276 PRO A O 1
ATOM 2081 N N . GLU A 1 277 ? -4.119 -19.373 1.758 1.00 82.56 277 GLU A N 1
ATOM 2082 C CA . GLU A 1 277 ? -3.004 -18.921 2.587 1.00 82.56 277 GLU A CA 1
ATOM 2083 C C . GLU A 1 277 ? -3.060 -17.411 2.815 1.00 82.56 277 GLU A C 1
ATOM 2085 O O . GLU A 1 277 ? -3.005 -16.957 3.959 1.00 82.56 277 GLU A O 1
ATOM 2090 N N . VAL A 1 278 ? -3.277 -16.643 1.748 1.00 80.25 278 VAL A N 1
ATOM 2091 C CA . VAL A 1 278 ? -3.344 -15.178 1.817 1.00 80.25 278 VAL A CA 1
ATOM 2092 C C . VAL A 1 278 ? -4.613 -14.701 2.530 1.00 80.25 278 VAL A C 1
ATOM 2094 O O . VAL A 1 278 ? -4.610 -13.684 3.226 1.00 80.25 278 VAL A O 1
ATOM 2097 N N . MET A 1 279 ? -5.698 -15.475 2.442 1.00 86.25 279 MET A N 1
ATOM 2098 C CA . MET A 1 279 ? -6.951 -15.196 3.150 1.00 86.25 279 MET A CA 1
ATOM 2099 C C . MET A 1 279 ? -6.846 -15.323 4.673 1.00 86.25 279 MET A C 1
ATOM 2101 O O . MET A 1 279 ? -7.673 -14.741 5.380 1.00 86.25 279 MET A O 1
ATOM 2105 N N . LYS A 1 280 ? -5.825 -16.009 5.209 1.00 85.38 280 LYS A N 1
ATOM 2106 C CA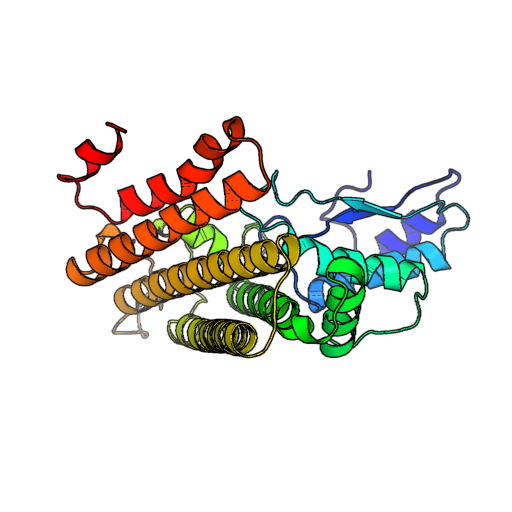 . LYS A 1 280 ? -5.625 -16.125 6.664 1.00 85.38 280 LYS A CA 1
ATOM 2107 C C . LYS A 1 280 ? -5.463 -14.765 7.334 1.00 85.38 280 LYS A C 1
ATOM 2109 O O . LYS A 1 280 ? -6.026 -14.569 8.405 1.00 85.38 280 LYS A O 1
ATOM 2114 N N . MET A 1 281 ? -4.765 -13.819 6.702 1.00 86.19 281 MET A N 1
ATOM 2115 C CA . MET A 1 281 ? -4.613 -12.456 7.228 1.00 86.19 281 MET A CA 1
ATOM 2116 C C . MET A 1 281 ? -5.982 -11.793 7.444 1.00 86.19 281 MET A C 1
ATOM 2118 O O . MET A 1 281 ? -6.292 -11.344 8.546 1.00 86.19 281 MET A O 1
ATOM 2122 N N . PHE A 1 282 ? -6.829 -11.804 6.411 1.00 88.69 282 PHE A N 1
ATOM 2123 C CA . PHE A 1 282 ? -8.176 -11.236 6.472 1.00 88.69 282 PHE A CA 1
ATOM 2124 C C . PHE A 1 282 ? -9.037 -11.932 7.526 1.00 88.69 282 PHE A C 1
ATOM 2126 O O . PHE A 1 282 ? -9.714 -11.266 8.306 1.00 88.69 282 PHE A O 1
ATOM 2133 N N . ASN A 1 283 ? -8.992 -13.264 7.580 1.00 88.62 283 ASN A N 1
ATOM 2134 C CA . ASN A 1 283 ? -9.778 -14.048 8.531 1.00 88.62 283 ASN A CA 1
ATOM 2135 C C . ASN A 1 283 ? -9.337 -13.803 9.982 1.00 88.62 283 ASN A C 1
ATOM 2137 O O . ASN A 1 283 ? -10.189 -13.644 10.855 1.00 88.62 283 ASN A O 1
ATOM 2141 N N . ASN A 1 284 ? -8.030 -13.709 10.238 1.00 88.12 284 ASN A N 1
ATOM 2142 C CA . ASN A 1 284 ? -7.486 -13.418 11.564 1.00 88.12 284 ASN A CA 1
ATOM 2143 C C . ASN A 1 284 ? -7.902 -12.023 12.039 1.00 88.12 284 ASN A C 1
ATOM 2145 O O . ASN A 1 284 ? -8.400 -11.872 13.155 1.00 88.12 284 ASN A O 1
ATOM 2149 N N . LEU A 1 285 ? -7.762 -11.009 11.180 1.00 88.44 285 LEU A N 1
ATOM 2150 C CA . LEU A 1 285 ? -8.153 -9.643 11.520 1.00 88.44 285 LEU A CA 1
ATOM 2151 C C . LEU A 1 285 ? -9.671 -9.526 11.736 1.00 88.44 285 LEU A C 1
ATOM 2153 O O . LEU A 1 285 ? -10.116 -8.891 12.695 1.00 88.44 285 LEU A O 1
ATOM 2157 N N . LEU A 1 286 ? -10.473 -10.195 10.903 1.00 90.12 286 LEU A N 1
ATOM 2158 C CA . LEU A 1 286 ? -11.927 -10.245 11.052 1.00 90.12 286 LEU A CA 1
ATOM 2159 C C . LEU A 1 286 ? -12.337 -10.928 12.363 1.00 90.12 286 LEU A C 1
ATOM 2161 O O . LEU A 1 286 ? -13.201 -10.426 13.079 1.00 90.12 286 LEU A O 1
ATOM 2165 N N . HIS A 1 287 ? -11.683 -12.032 12.723 1.00 88.31 287 HIS A N 1
ATOM 2166 C CA . HIS A 1 287 ? -11.916 -12.726 13.987 1.00 88.31 287 HIS A CA 1
ATOM 2167 C C . HIS A 1 287 ? -11.619 -11.830 15.203 1.00 88.31 287 HIS A C 1
ATOM 2169 O O . HIS A 1 287 ? -12.366 -11.855 16.186 1.00 88.31 287 HIS A O 1
ATOM 2175 N N . SER A 1 288 ? -10.579 -10.993 15.132 1.00 87.25 288 SER A N 1
ATOM 2176 C CA . SER A 1 288 ? -10.263 -10.006 16.174 1.00 87.25 288 SER A CA 1
ATOM 2177 C C . SER A 1 288 ? -11.313 -8.896 16.286 1.00 87.25 288 SER A C 1
ATOM 2179 O O . SER A 1 288 ? -11.627 -8.458 17.395 1.00 87.25 288 SER A O 1
ATOM 2181 N N . LEU A 1 289 ? -11.899 -8.471 15.162 1.00 86.81 289 LEU A N 1
ATOM 2182 C CA . LEU A 1 289 ? -12.937 -7.435 15.120 1.00 86.81 289 LEU A CA 1
ATOM 2183 C C . LEU A 1 289 ? -14.309 -7.941 15.591 1.00 86.81 289 LEU A C 1
ATOM 2185 O O . LEU A 1 289 ? -15.057 -7.189 16.219 1.00 86.81 289 LEU A O 1
ATOM 2189 N N . LEU A 1 290 ? -14.648 -9.207 15.332 1.00 84.50 290 LEU A N 1
ATOM 2190 C CA . LEU A 1 290 ? -15.959 -9.753 15.682 1.00 84.50 290 LEU A CA 1
ATOM 2191 C C . LEU A 1 290 ? -16.093 -10.116 17.177 1.00 84.50 290 LEU A C 1
ATOM 2193 O O . LEU A 1 290 ? -15.143 -10.613 17.802 1.00 84.50 290 LEU A O 1
ATOM 2197 N N . PRO A 1 291 ? -17.301 -9.953 17.759 1.00 76.38 291 PRO A N 1
ATOM 2198 C CA . PRO A 1 291 ? -17.622 -10.462 19.090 1.00 76.38 291 PRO A CA 1
ATOM 2199 C C . PRO A 1 291 ? -17.454 -11.982 19.187 1.00 76.38 291 PRO A C 1
ATOM 2201 O O . PRO A 1 291 ? -17.722 -12.711 18.231 1.00 76.38 291 PRO A O 1
ATOM 2204 N N . SER A 1 292 ? -17.116 -12.482 20.378 1.00 72.81 292 SER A N 1
ATOM 2205 C CA . SER A 1 292 ? -16.881 -13.910 20.645 1.00 72.81 292 SER A CA 1
ATOM 2206 C C . SER A 1 292 ? -18.035 -14.829 20.222 1.00 72.81 292 SER A C 1
ATOM 2208 O O . SER A 1 292 ? -17.809 -15.977 19.848 1.00 72.81 292 SER A O 1
ATOM 2210 N N . SER A 1 293 ? -19.272 -14.323 20.252 1.00 68.25 293 SER A N 1
ATOM 2211 C CA . SER A 1 293 ? -20.479 -15.036 19.822 1.00 68.25 293 SER A CA 1
ATOM 2212 C C . SER A 1 293 ? -20.559 -15.250 18.308 1.00 68.25 293 SER A C 1
ATOM 2214 O O . SER A 1 293 ? -21.092 -16.269 17.877 1.00 68.25 293 SER A O 1
ATOM 2216 N N . MET A 1 294 ? -20.013 -14.330 17.507 1.00 67.75 294 MET A N 1
ATOM 2217 C CA . MET A 1 294 ? -20.059 -14.372 16.040 1.00 67.75 294 MET A CA 1
ATOM 2218 C C . MET A 1 294 ? -18.868 -15.107 15.416 1.00 67.75 294 MET A C 1
ATOM 2220 O O . MET A 1 294 ? -18.951 -15.563 14.280 1.00 67.75 294 MET A O 1
ATOM 2224 N N . ARG A 1 295 ? -17.777 -15.300 16.167 1.00 68.62 295 ARG A N 1
ATOM 2225 C CA . ARG A 1 295 ? -16.564 -15.990 15.687 1.00 68.62 295 ARG A CA 1
ATOM 2226 C C . ARG A 1 295 ? -16.811 -17.435 15.243 1.00 68.62 295 ARG A C 1
ATOM 2228 O O . ARG A 1 295 ? -16.102 -17.938 14.382 1.00 68.62 295 ARG A O 1
ATOM 2235 N N . LYS A 1 296 ? -17.847 -18.088 15.779 1.00 63.62 296 LYS A N 1
ATOM 2236 C CA . LYS A 1 296 ? -18.221 -19.469 15.427 1.00 63.62 296 LYS A CA 1
ATOM 2237 C C . LYS A 1 296 ? -18.662 -19.629 13.966 1.00 63.62 296 LYS A C 1
ATOM 2239 O O . LYS A 1 296 ? -18.529 -20.721 13.433 1.00 63.62 296 LYS A O 1
ATOM 2244 N N . PHE A 1 297 ? -19.148 -18.561 13.331 1.00 60.16 297 PHE A N 1
ATOM 2245 C CA . PHE A 1 297 ? -19.634 -18.584 11.947 1.00 60.16 297 PHE A CA 1
ATOM 2246 C C . PHE A 1 297 ? -18.526 -18.372 10.904 1.00 60.16 297 PHE A C 1
ATOM 2248 O O . PHE A 1 297 ? -18.772 -18.531 9.718 1.00 60.16 297 PHE A O 1
ATOM 2255 N N . LEU A 1 298 ? -17.303 -18.029 11.329 1.00 58.59 298 LEU A N 1
ATOM 2256 C CA . LEU A 1 298 ? -16.163 -17.829 10.424 1.00 58.59 298 LEU A CA 1
ATOM 2257 C C . LEU A 1 298 ? -15.423 -19.126 10.065 1.00 58.59 298 LEU A C 1
ATOM 2259 O O . LEU A 1 298 ? -14.625 -19.127 9.137 1.00 58.59 298 LEU A O 1
ATOM 2263 N N . HIS A 1 299 ? -15.648 -20.212 10.808 1.00 51.50 299 HIS A N 1
ATOM 2264 C CA . HIS A 1 299 ? -15.001 -21.510 10.576 1.00 51.50 299 HIS A CA 1
ATOM 2265 C C . HIS A 1 299 ? -15.850 -22.473 9.733 1.00 51.50 299 HIS A C 1
ATOM 2267 O O . HIS A 1 299 ? -15.457 -23.622 9.551 1.00 51.50 299 HIS A O 1
ATOM 2273 N N . SER A 1 300 ? -17.024 -22.033 9.272 1.00 40.75 300 SER A N 1
ATOM 2274 C CA . SER A 1 300 ? -17.982 -22.853 8.523 1.00 40.75 300 SER A CA 1
ATOM 2275 C C . SER A 1 300 ? -17.997 -22.596 7.011 1.00 40.75 300 SER A C 1
ATOM 2277 O O . SER A 1 300 ? -18.869 -23.143 6.342 1.00 40.75 300 SER A O 1
ATOM 2279 N N . GLU A 1 301 ? -17.066 -21.795 6.483 1.00 38.25 301 GLU A N 1
ATOM 2280 C CA . GLU A 1 301 ? -16.855 -21.578 5.039 1.00 38.25 301 GLU A CA 1
ATOM 2281 C C . GLU A 1 301 ? -15.503 -22.128 4.577 1.00 38.25 301 GLU A C 1
ATOM 2283 O O . GLU A 1 301 ? -14.485 -21.838 5.252 1.00 38.25 301 GLU A O 1
#

Secondary structure (DSSP, 8-state):
----SS--HHHHHHHHHT--S-EEEEEESS-TT-SS--HHHHHHHHHHHHHHHHH-TTEEEEEEE--TTTSSS-TT--GGGGHHHHHHHHHHHH-TT-PPPHHHHHHHHHHHHHS-GGGHHHHHHHHHHHHHHHHH-TTS-TT--S-HHHHHHHHGGG---TT--HHHHHHHHHHHHHHHHHHHHHHHH----HHHHHHHHHHHHHHHHHHHHHHHHHHHHHHHB-S-TTSS-SB----GGGS-HHHHHHHHHHHHHHHHHHHHHHHHHS-GGGHHHHHHHHHHHHHHHS-TTTGGGGS--

Organism: NCBI:txid6335

Radius of gyration: 20.8 Å; Cα contacts (8 Å, |Δi|>4): 391; chains: 1; bounding box: 59×36×57 Å

Sequence (301 aa):
MLDKPLMDTDQKRAAVGLLDHSVCLCLSAGEPGFVADSIGSMTTDGELVCSAFNTAQNCVGLVVCDWSGCAIGCSAVAPALRYLPTTYFLGLAWNCRQRRTPDQLTDITAHAFLGSTELAPLFHAALAVGKVERALSPLSSRAAPVSAIVQILLNADSLDLDNVSFRSFKKARIELQASLDGLENLKRHCDFNNDQTLALLEMEVVLDLTILACRIGQSLCMLGTNPSPAYGCQMINVGISNLSLTARTDLANRLLEIKSRFQHVWLGRNLDTTLPEVMKMFNNLLHSLLPSSMRKFLHSE

pLDDT: mean 79.75, std 15.19, range [30.09, 96.88]